Protein AF-A0A377DDL3-F1 (afdb_monomer_lite)

Radius of gyration: 27.8 Å; chains: 1; bounding box: 73×60×85 Å

Foldseek 3Di:
DLCVVLVVLVQVLLVVLLVLLVVLCVVPVVLVVVVPCVVLVVCCVPVVVVSLLVLLVVLLLVPPVVLLVLCCVFPNDPVSVCCVVPGVVSSSVSNVSSLVSVCVVPVVCVVPSNQVSDDPVCNVVSVVSVVSNVVSSVVSVLLSVQSVVVVLVVVQLDDDADWDQPDPPGPSRIDGPVSVVVVVVVVVCCCVVQVDPVLVSLQVQLVRLVVQLVCLVVVLVCCCPVVVDDPVVSVVSSCVSCVSSVSSNVSSVVSCVSHNVVVVVVVVVSVCSSVVRNVVVVVVVVVCVVVVCCVVVVVVVCVVPPDDDDPDPDDDDDDPDPPDPDDDDD

pLDDT: mean 80.38, std 14.46, range [30.75, 94.44]

InterPro domains:
  IPR003855 Potassium transporter [PTHR30540] (2-312)
  IPR053951 K+ potassium transporter, integral membrane domain [PF02705] (2-300)

Sequence (330 aa):
MVGKLFAPIMLTWFLILAGLGLRSIIANPEVLHALNPMWAVHFFLEYKTVSFIALGAVVLSITGVEALYADMGHFGKFPIRLAWFTVVLPSLTLNYFGQGALLLKNPEAIKNPFFLLAPDWALIPLLIIAALATVIASQAVISGVFSLTRQAVRLGYLSPMRIIHTSEMESGQIYIPFVNWMLYVAVVIVIVSFEHSSNLAAAYGIAVTGTMVLTSILSTTVARQNWHWNKYFVALILIAFLCVDIPLFTANLDKLLSGGWLPLSLGTVMFIVMTTWKSERFRLLRRMHEHGNSLEAMIASLEKSPPVRVPGDRGVYVTCNQRHSLCADA

Organism: Escherichia coli (NCBI:txid562)

Structure (mmCIF, N/CA/C/O backbone):
data_AF-A0A377DDL3-F1
#
_entry.id   AF-A0A377DDL3-F1
#
loop_
_atom_site.group_PDB
_atom_site.id
_atom_site.type_symbol
_atom_site.label_atom_id
_atom_site.label_alt_id
_atom_site.label_comp_id
_atom_site.label_asym_id
_atom_site.label_entity_id
_atom_site.label_seq_id
_atom_site.pdbx_PDB_ins_code
_atom_site.Cartn_x
_atom_site.Cartn_y
_atom_site.Cartn_z
_atom_site.occupancy
_atom_site.B_iso_or_equiv
_atom_site.auth_seq_id
_atom_site.auth_comp_id
_atom_site.auth_asym_id
_atom_site.auth_atom_id
_atom_site.pdbx_PDB_model_num
ATOM 1 N N . MET A 1 1 ? -17.416 16.057 -7.801 1.00 49.47 1 MET A N 1
ATOM 2 C CA . MET A 1 1 ? -16.415 16.805 -8.603 1.00 49.47 1 MET A CA 1
ATOM 3 C C . MET A 1 1 ? -15.039 16.152 -8.566 1.00 49.47 1 MET A C 1
ATOM 5 O O . MET A 1 1 ? -14.515 15.876 -9.633 1.00 49.47 1 MET A O 1
ATOM 9 N N . VAL A 1 2 ? -14.506 15.822 -7.384 1.00 60.84 2 VAL A N 1
ATOM 10 C CA . VAL A 1 2 ? -13.164 15.231 -7.201 1.00 60.84 2 VAL A CA 1
ATOM 11 C C . VAL A 1 2 ? -12.914 13.982 -8.069 1.00 60.84 2 VAL A C 1
ATOM 13 O O . VAL A 1 2 ? -12.000 13.983 -8.886 1.00 60.84 2 VAL A O 1
ATOM 16 N N . GLY A 1 3 ? -13.786 12.966 -8.017 1.00 60.94 3 GLY A N 1
ATOM 17 C CA . GLY A 1 3 ? -13.624 11.747 -8.830 1.00 60.94 3 GLY A CA 1
ATOM 18 C C . GLY A 1 3 ? -13.688 11.960 -10.353 1.00 60.94 3 GLY A C 1
ATOM 19 O O . GLY A 1 3 ? -13.010 11.256 -11.093 1.00 60.94 3 GLY A O 1
ATOM 20 N N . LYS A 1 4 ? -14.435 12.969 -10.831 1.00 70.81 4 LYS A N 1
ATOM 21 C CA . LYS A 1 4 ? -14.525 13.296 -12.270 1.00 70.81 4 LYS A CA 1
ATOM 22 C C . LYS A 1 4 ? -13.250 13.954 -12.804 1.00 70.81 4 LYS A C 1
ATOM 24 O O . LYS A 1 4 ? -12.969 13.820 -13.986 1.00 70.81 4 LYS A O 1
ATOM 29 N N . LEU A 1 5 ? -12.496 14.647 -11.948 1.00 76.44 5 LEU A N 1
ATOM 30 C CA . LEU A 1 5 ? -11.226 15.276 -12.317 1.00 76.44 5 LEU A CA 1
ATOM 31 C C . LEU A 1 5 ? -10.037 14.327 -12.107 1.00 76.44 5 LEU A C 1
ATOM 33 O O . LEU A 1 5 ? -9.106 14.323 -12.904 1.00 76.44 5 LEU A O 1
ATOM 37 N N . PHE A 1 6 ? -10.075 13.499 -11.061 1.00 84.38 6 PHE A N 1
ATOM 38 C CA . PHE A 1 6 ? -8.962 12.613 -10.710 1.00 84.38 6 PHE A CA 1
ATOM 39 C C . PHE A 1 6 ? -8.875 11.387 -11.621 1.00 84.38 6 PHE A C 1
ATOM 41 O O . PHE A 1 6 ? -7.775 10.987 -12.001 1.00 84.38 6 PHE A O 1
ATOM 48 N N . ALA A 1 7 ? -10.013 10.807 -12.019 1.00 85.06 7 ALA A N 1
ATOM 49 C CA . ALA A 1 7 ? -10.018 9.595 -12.836 1.00 85.06 7 ALA A CA 1
ATOM 50 C C . ALA A 1 7 ? -9.353 9.776 -14.220 1.00 85.06 7 ALA A C 1
ATOM 52 O O . ALA A 1 7 ? -8.519 8.939 -14.563 1.00 85.06 7 ALA A O 1
ATOM 53 N N . PRO A 1 8 ? -9.613 10.850 -15.001 1.00 90.56 8 PRO A N 1
ATOM 54 C CA . PRO A 1 8 ? -8.935 11.060 -16.284 1.00 90.56 8 PRO A CA 1
ATOM 55 C C . PRO A 1 8 ? -7.419 11.237 -16.153 1.00 90.56 8 PRO A C 1
ATOM 57 O O . PRO A 1 8 ? -6.664 10.712 -16.971 1.00 90.56 8 PRO A O 1
ATOM 60 N N . ILE A 1 9 ? -6.965 11.938 -15.108 1.00 91.69 9 ILE A N 1
ATOM 61 C CA . ILE A 1 9 ? -5.535 12.155 -14.849 1.00 91.69 9 ILE A CA 1
ATOM 62 C C . ILE A 1 9 ? -4.856 10.819 -14.538 1.00 91.69 9 ILE A C 1
ATOM 64 O O . ILE A 1 9 ? -3.838 10.495 -15.146 1.00 91.69 9 ILE A O 1
ATOM 68 N N . MET A 1 10 ? -5.450 10.009 -13.656 1.00 91.69 10 MET A N 1
ATOM 69 C CA . MET A 1 10 ? -4.907 8.693 -13.308 1.00 91.69 10 MET A CA 1
ATOM 70 C C . MET A 1 10 ? -4.932 7.719 -14.489 1.00 91.69 10 MET A C 1
ATOM 72 O O . MET A 1 10 ? -3.963 6.994 -14.693 1.00 91.69 10 MET A O 1
ATOM 76 N N . LEU A 1 11 ? -5.994 7.717 -15.302 1.00 92.50 11 LEU A N 1
ATOM 77 C CA . LEU A 1 11 ? -6.042 6.910 -16.525 1.00 92.50 11 LEU A CA 1
ATOM 78 C C . LEU A 1 11 ? -4.930 7.313 -17.495 1.00 92.50 11 LEU A C 1
ATOM 80 O O . LEU A 1 11 ? -4.217 6.451 -17.996 1.00 92.50 11 LEU A O 1
ATOM 84 N N . THR A 1 12 ? -4.743 8.615 -17.709 1.00 93.62 12 THR A N 1
ATOM 85 C CA . THR A 1 12 ? -3.670 9.134 -18.567 1.00 93.62 12 THR A CA 1
ATOM 86 C C . THR A 1 12 ? -2.299 8.723 -18.036 1.00 93.62 12 THR A C 1
ATOM 88 O O . THR A 1 12 ? -1.470 8.236 -18.800 1.00 93.62 12 THR A O 1
ATOM 91 N N . TRP A 1 13 ? -2.077 8.844 -16.725 1.00 94.38 13 TRP A N 1
ATOM 92 C CA . TRP 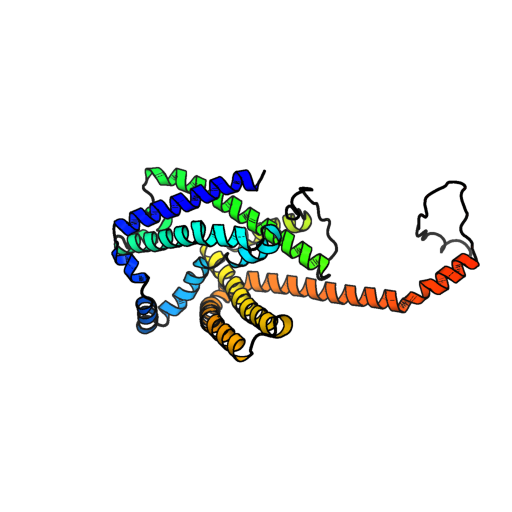A 1 13 ? -0.853 8.394 -16.067 1.00 94.38 13 TRP A CA 1
ATOM 93 C C . TRP A 1 13 ? -0.568 6.911 -16.332 1.00 94.38 13 TRP A C 1
ATOM 95 O O . TRP A 1 13 ? 0.491 6.582 -16.860 1.00 94.38 13 TRP A O 1
ATOM 105 N N . PHE A 1 14 ? -1.522 6.019 -16.053 1.00 93.81 14 PHE A N 1
ATOM 106 C CA . PHE A 1 14 ? -1.330 4.581 -16.264 1.00 93.81 14 PHE A CA 1
ATOM 107 C C . PHE A 1 14 ? -1.142 4.212 -17.741 1.00 93.81 14 PHE A C 1
ATOM 109 O O . PHE A 1 14 ? -0.299 3.373 -18.052 1.00 93.81 14 PHE A O 1
ATOM 116 N N . LEU A 1 15 ? -1.845 4.874 -18.663 1.00 94.31 15 LEU A N 1
ATOM 117 C CA . LEU A 1 15 ? -1.649 4.664 -20.100 1.00 94.31 15 LEU A CA 1
ATOM 118 C C . LEU A 1 15 ? -0.248 5.087 -20.562 1.00 94.31 15 LEU A C 1
ATOM 120 O O . LEU A 1 15 ? 0.366 4.382 -21.361 1.00 94.31 15 LEU A O 1
ATOM 124 N N . ILE A 1 16 ? 0.285 6.195 -20.038 1.00 93.06 16 ILE A N 1
ATOM 125 C CA . ILE A 1 16 ? 1.663 6.622 -20.318 1.00 93.06 16 ILE A CA 1
ATOM 126 C C . ILE A 1 16 ? 2.659 5.594 -19.773 1.00 93.06 16 ILE A C 1
ATOM 128 O O . ILE A 1 16 ? 3.575 5.199 -20.494 1.00 93.06 16 ILE A O 1
ATOM 132 N N . LEU A 1 17 ? 2.461 5.111 -18.541 1.00 92.81 17 LEU A N 1
ATOM 133 C CA . LEU A 1 17 ? 3.301 4.062 -17.953 1.00 92.81 17 LEU A CA 1
ATOM 134 C C . LEU A 1 17 ? 3.318 2.791 -18.805 1.00 92.81 17 LEU A C 1
ATOM 136 O O . LEU A 1 17 ? 4.396 2.256 -19.080 1.00 92.81 17 LEU A O 1
ATOM 140 N N . ALA A 1 18 ? 2.139 2.343 -19.244 1.00 93.38 18 ALA A N 1
ATOM 141 C CA . ALA A 1 18 ? 1.981 1.180 -20.107 1.00 93.38 18 ALA A CA 1
ATOM 142 C C . ALA A 1 18 ? 2.658 1.391 -21.469 1.00 93.38 18 ALA A C 1
ATOM 144 O O . ALA A 1 18 ? 3.384 0.513 -21.930 1.00 93.38 18 ALA A O 1
ATOM 145 N N . GLY A 1 19 ? 2.471 2.560 -22.091 1.00 93.12 19 GLY A N 1
ATOM 146 C CA . GLY A 1 19 ? 3.060 2.891 -23.390 1.00 93.12 19 GLY A CA 1
ATOM 147 C C . GLY A 1 19 ? 4.588 2.956 -23.359 1.00 93.12 19 GLY A C 1
ATOM 148 O O . GLY A 1 19 ? 5.249 2.375 -24.222 1.00 93.12 19 GLY A O 1
ATOM 149 N N . LEU A 1 20 ? 5.166 3.611 -22.346 1.00 91.62 20 LEU A N 1
ATOM 150 C CA . LEU A 1 20 ? 6.621 3.661 -22.167 1.00 91.62 20 LEU A CA 1
ATOM 151 C C . LEU A 1 20 ? 7.197 2.277 -21.843 1.00 91.62 20 LEU A C 1
ATOM 153 O O . LEU A 1 20 ? 8.224 1.887 -22.401 1.00 91.62 20 LEU A O 1
ATOM 157 N N . GLY A 1 21 ? 6.510 1.520 -20.983 1.00 91.69 21 GLY A N 1
ATOM 158 C CA . GLY A 1 21 ? 6.890 0.155 -20.635 1.00 91.69 21 GLY A CA 1
ATOM 159 C C . GLY A 1 21 ? 6.924 -0.756 -21.860 1.00 91.69 21 GLY A C 1
ATOM 160 O O . GLY A 1 21 ? 7.945 -1.377 -22.150 1.00 91.69 21 GLY A O 1
ATOM 161 N N . LEU A 1 22 ? 5.841 -0.750 -22.641 1.00 92.81 22 LEU A N 1
ATOM 162 C CA . LEU A 1 22 ? 5.709 -1.541 -23.861 1.00 92.81 22 LEU A CA 1
ATOM 163 C C . LEU A 1 22 ? 6.777 -1.185 -24.901 1.00 92.81 22 LEU A C 1
ATOM 165 O O . LEU A 1 22 ? 7.379 -2.083 -25.484 1.00 92.81 22 LEU A O 1
ATOM 169 N N . ARG A 1 23 ? 7.066 0.108 -25.102 1.00 90.56 23 ARG A N 1
ATOM 170 C CA . ARG A 1 23 ? 8.132 0.553 -26.013 1.00 90.56 23 ARG A CA 1
ATOM 171 C C . ARG A 1 23 ? 9.491 -0.043 -25.639 1.00 90.56 23 ARG A C 1
ATOM 173 O O . ARG A 1 23 ? 10.225 -0.472 -26.526 1.00 90.56 23 ARG A O 1
ATOM 180 N N . SER A 1 24 ? 9.824 -0.063 -24.350 1.00 88.88 24 SER A N 1
ATOM 181 C CA . SER A 1 24 ? 11.093 -0.621 -23.867 1.00 88.88 24 SER A CA 1
ATOM 182 C C . SER A 1 24 ? 11.127 -2.153 -23.973 1.00 88.88 24 SER A C 1
ATOM 184 O O . SER A 1 24 ? 12.127 -2.715 -24.415 1.00 88.88 24 SER A O 1
ATOM 186 N N . ILE A 1 25 ? 10.014 -2.833 -23.673 1.00 91.00 25 ILE A N 1
ATOM 187 C CA . ILE A 1 25 ? 9.889 -4.295 -23.827 1.00 91.00 25 ILE A CA 1
ATOM 188 C C . ILE A 1 25 ? 10.057 -4.715 -25.292 1.00 91.00 25 ILE A C 1
ATOM 190 O O . ILE A 1 25 ? 10.758 -5.680 -25.568 1.00 91.00 25 ILE A O 1
ATOM 194 N N . ILE A 1 26 ? 9.459 -3.987 -26.242 1.00 91.44 26 ILE A N 1
ATOM 195 C CA . ILE A 1 26 ? 9.630 -4.269 -27.679 1.00 91.44 26 ILE A CA 1
ATOM 196 C C . ILE A 1 26 ? 11.103 -4.127 -28.091 1.00 91.44 26 ILE A C 1
ATOM 198 O O . ILE A 1 26 ? 11.574 -4.881 -28.938 1.00 91.44 26 ILE A O 1
ATOM 202 N N . ALA A 1 27 ? 11.836 -3.186 -27.488 1.00 87.75 27 ALA A N 1
ATOM 203 C CA . ALA A 1 27 ? 13.254 -2.997 -27.772 1.00 87.75 27 ALA A CA 1
ATOM 204 C C . ALA A 1 27 ? 14.136 -4.134 -27.224 1.00 87.75 27 ALA A C 1
ATOM 206 O O . ALA A 1 27 ? 15.136 -4.451 -27.860 1.00 87.75 27 ALA A O 1
ATOM 207 N N . ASN A 1 28 ? 13.774 -4.750 -26.091 1.00 87.94 28 ASN A N 1
ATOM 208 C CA . ASN A 1 28 ? 14.455 -5.931 -25.544 1.00 87.94 28 ASN A CA 1
ATOM 209 C C . ASN A 1 28 ? 13.441 -6.962 -25.010 1.00 87.94 28 ASN A C 1
ATOM 211 O O . ASN A 1 28 ? 13.161 -6.990 -23.805 1.00 87.94 28 ASN A O 1
ATOM 215 N N . PRO A 1 29 ? 12.913 -7.843 -25.881 1.00 88.88 29 PRO A N 1
ATOM 216 C CA . PRO A 1 29 ? 11.895 -8.824 -25.499 1.00 88.88 29 PRO A CA 1
ATOM 217 C C . PRO A 1 29 ? 12.377 -9.866 -24.484 1.00 88.88 29 PRO A C 1
ATOM 219 O O . PRO A 1 29 ? 11.555 -10.484 -23.808 1.00 88.88 29 PRO A O 1
ATOM 222 N N . GLU A 1 30 ? 13.694 -10.039 -24.334 1.00 88.44 30 GLU A N 1
ATOM 223 C CA . GLU A 1 30 ? 14.298 -10.981 -23.385 1.00 88.44 30 GLU A CA 1
ATOM 224 C C . GLU A 1 30 ? 13.850 -10.746 -21.937 1.00 88.44 30 GLU A C 1
ATOM 226 O O . GLU A 1 30 ? 13.784 -11.695 -21.157 1.00 88.44 30 GLU A O 1
ATOM 231 N N . VAL A 1 31 ? 13.451 -9.519 -21.576 1.00 87.94 31 VAL A N 1
ATOM 232 C CA . VAL A 1 31 ? 12.948 -9.227 -20.226 1.00 87.94 31 VAL A CA 1
ATOM 233 C C . VAL A 1 31 ? 11.723 -10.073 -19.856 1.00 87.94 31 VAL A C 1
ATOM 235 O O . VAL A 1 31 ? 11.494 -10.352 -18.680 1.00 87.94 31 VAL A O 1
ATOM 238 N N . LEU A 1 32 ? 10.945 -10.538 -20.841 1.00 88.06 32 LEU A N 1
ATOM 239 C CA . LEU A 1 32 ? 9.773 -11.385 -20.606 1.00 88.06 32 LEU A CA 1
ATOM 240 C C . LEU A 1 32 ? 10.144 -12.758 -20.032 1.00 88.06 32 LEU A C 1
ATOM 242 O O . LEU A 1 32 ? 9.304 -13.388 -19.388 1.00 88.06 32 LEU A O 1
ATOM 246 N N . HIS A 1 33 ? 11.399 -13.202 -20.171 1.00 86.44 33 HIS A N 1
ATOM 247 C CA . HIS A 1 33 ? 11.875 -14.409 -19.495 1.00 86.44 33 HIS A CA 1
ATOM 248 C C . HIS A 1 33 ? 11.789 -14.300 -17.968 1.00 86.44 33 HIS A C 1
ATOM 250 O O . HIS A 1 33 ? 11.648 -15.332 -17.311 1.00 86.44 33 HIS A O 1
ATOM 256 N N . ALA A 1 34 ? 11.765 -13.085 -17.405 1.00 83.31 34 ALA A N 1
ATOM 257 C CA . ALA A 1 34 ? 11.573 -12.867 -15.972 1.00 83.31 34 ALA A CA 1
ATOM 258 C C . ALA A 1 34 ? 10.183 -13.303 -15.459 1.00 83.31 34 ALA A C 1
ATOM 260 O O . ALA A 1 34 ? 9.993 -13.415 -14.251 1.00 83.31 34 ALA A O 1
ATOM 261 N N . LEU A 1 35 ? 9.220 -13.608 -16.344 1.00 84.56 35 LEU A N 1
ATOM 262 C CA . LEU A 1 35 ? 7.956 -14.251 -15.955 1.00 84.56 35 LEU A CA 1
ATOM 263 C C . LEU A 1 35 ? 8.149 -15.693 -15.465 1.00 84.56 35 LEU A C 1
ATOM 265 O O . LEU A 1 35 ? 7.283 -16.222 -14.771 1.00 84.56 35 LEU A O 1
ATOM 269 N N . ASN A 1 36 ? 9.259 -16.345 -15.823 1.00 89.38 36 ASN A N 1
ATOM 270 C CA . ASN A 1 36 ? 9.554 -17.685 -15.340 1.00 89.38 36 ASN A CA 1
ATOM 271 C C . ASN A 1 36 ? 10.065 -17.616 -13.882 1.00 89.38 36 ASN A C 1
ATOM 273 O O . ASN A 1 36 ? 11.155 -17.082 -13.649 1.00 89.38 36 ASN A O 1
ATOM 277 N N . PRO A 1 37 ? 9.341 -18.200 -12.903 1.00 84.81 37 PRO A N 1
ATOM 278 C CA . PRO A 1 37 ? 9.709 -18.139 -11.486 1.00 84.81 37 PRO A CA 1
ATOM 279 C C . PRO A 1 37 ? 11.058 -18.802 -11.178 1.00 84.81 37 PRO A C 1
ATOM 281 O O . PRO A 1 37 ? 11.659 -18.507 -10.145 1.00 84.81 37 PRO A O 1
ATOM 284 N N . MET A 1 38 ? 11.574 -19.650 -12.075 1.00 87.56 38 MET A N 1
ATOM 285 C CA . MET A 1 38 ? 12.902 -20.244 -11.930 1.00 87.56 38 MET A CA 1
ATOM 286 C C . MET A 1 38 ? 14.007 -19.193 -11.817 1.00 87.56 38 MET A C 1
ATOM 288 O O . MET A 1 38 ? 14.954 -19.414 -11.072 1.00 87.56 38 MET A O 1
ATOM 292 N N . TRP A 1 39 ? 13.881 -18.032 -12.469 1.00 86.31 39 TRP A N 1
ATOM 293 C CA . TRP A 1 39 ? 14.868 -16.954 -12.334 1.00 86.31 39 TRP A CA 1
ATOM 294 C C . TRP A 1 39 ? 14.940 -16.406 -10.914 1.00 86.31 39 TRP A C 1
ATOM 296 O O . TRP A 1 39 ? 16.034 -16.179 -10.402 1.00 86.31 39 TRP A O 1
ATOM 306 N N . ALA A 1 40 ? 13.791 -16.254 -10.250 1.00 84.62 40 ALA A N 1
ATOM 307 C CA . ALA A 1 40 ? 13.759 -15.860 -8.849 1.00 84.62 40 ALA A CA 1
ATOM 308 C C . ALA A 1 40 ? 14.414 -16.939 -7.975 1.00 84.62 40 ALA A C 1
ATOM 310 O O . ALA A 1 40 ? 15.263 -16.621 -7.147 1.00 84.62 40 ALA A O 1
ATOM 311 N N . VAL A 1 41 ? 14.089 -18.218 -8.200 1.00 86.25 41 VAL A N 1
ATOM 312 C CA . VAL A 1 41 ? 14.688 -19.338 -7.451 1.00 86.25 41 VAL A CA 1
ATOM 313 C C . VAL A 1 41 ? 16.208 -19.377 -7.630 1.00 86.25 41 VAL A C 1
ATOM 315 O O . VAL A 1 41 ? 16.933 -19.430 -6.638 1.00 86.25 41 VAL A O 1
ATOM 318 N N . HIS A 1 42 ? 16.705 -19.283 -8.865 1.00 88.81 42 HIS A N 1
ATOM 319 C CA . HIS A 1 42 ? 18.140 -19.214 -9.151 1.00 88.81 42 HIS A CA 1
ATOM 320 C C . HIS A 1 42 ? 18.797 -18.009 -8.479 1.00 88.81 42 HIS A C 1
ATOM 322 O O . HIS A 1 42 ? 19.850 -18.158 -7.863 1.00 88.81 42 HIS A O 1
ATOM 328 N N . PHE A 1 43 ? 18.152 -16.842 -8.513 1.00 86.44 43 PHE A N 1
ATOM 329 C CA . PHE A 1 43 ? 18.645 -15.648 -7.836 1.00 86.44 43 PHE A CA 1
ATOM 330 C C . PHE A 1 43 ? 18.769 -15.855 -6.317 1.00 86.44 43 PHE A C 1
ATOM 332 O O . PHE A 1 43 ? 19.775 -15.463 -5.726 1.00 86.44 43 PHE A O 1
ATOM 339 N N . PHE A 1 44 ? 17.808 -16.521 -5.669 1.00 86.50 44 PHE A N 1
ATOM 340 C CA . PHE A 1 44 ? 17.905 -16.849 -4.239 1.00 86.50 44 PHE A CA 1
ATOM 341 C C . PHE A 1 44 ? 18.998 -17.874 -3.925 1.00 86.50 44 PHE A C 1
ATOM 343 O O . PHE A 1 44 ? 19.690 -17.727 -2.916 1.00 86.50 44 PHE A O 1
ATOM 350 N N . LEU A 1 45 ? 19.165 -18.892 -4.772 1.00 89.50 45 LEU A N 1
ATOM 351 C CA . LEU A 1 45 ? 20.168 -19.941 -4.570 1.00 89.50 45 LEU A CA 1
ATOM 352 C C . LEU A 1 45 ? 21.600 -19.420 -4.744 1.00 89.50 45 LEU A C 1
ATOM 354 O O . LEU A 1 45 ? 22.470 -19.773 -3.944 1.00 89.50 45 LEU A O 1
ATOM 358 N N . GLU A 1 46 ? 21.819 -18.566 -5.744 1.00 91.56 46 GLU A N 1
ATOM 359 C CA . GLU A 1 46 ? 23.137 -18.041 -6.104 1.00 91.56 46 GLU A CA 1
ATOM 360 C C . GLU A 1 46 ? 23.572 -16.905 -5.168 1.00 91.56 46 GLU A C 1
ATOM 362 O O . GLU A 1 46 ? 24.632 -16.965 -4.545 1.00 91.56 46 GLU A O 1
ATOM 367 N N . TYR A 1 47 ? 22.728 -15.879 -5.008 1.00 86.75 47 TYR A N 1
ATOM 368 C CA . TYR A 1 47 ? 23.123 -14.621 -4.365 1.00 86.75 47 TYR A CA 1
ATOM 369 C C . TYR A 1 47 ? 22.694 -14.494 -2.894 1.00 86.75 47 TYR A C 1
ATOM 371 O O . TYR A 1 47 ? 23.064 -13.513 -2.245 1.00 86.75 47 TYR A O 1
ATOM 379 N N . LYS A 1 48 ? 21.958 -15.480 -2.351 1.00 87.81 48 LYS A N 1
ATOM 380 C CA . LYS A 1 48 ? 21.578 -15.658 -0.931 1.00 87.81 48 LYS A CA 1
ATOM 381 C C . LYS A 1 48 ? 21.327 -14.341 -0.181 1.00 87.81 48 LYS A C 1
ATOM 383 O O . LYS A 1 48 ? 20.228 -13.797 -0.241 1.00 87.81 48 LYS A O 1
ATOM 388 N N . THR A 1 49 ? 22.342 -13.816 0.512 1.00 83.50 49 THR A N 1
ATOM 389 C CA . THR A 1 49 ? 22.278 -12.582 1.312 1.00 83.50 49 THR A CA 1
ATOM 390 C C . THR A 1 49 ? 21.868 -11.360 0.491 1.00 83.50 49 THR A C 1
ATOM 392 O O . THR A 1 49 ? 21.044 -10.570 0.942 1.00 83.50 49 THR A O 1
ATOM 395 N N . VAL A 1 50 ? 22.392 -11.201 -0.727 1.00 84.88 50 VAL A N 1
ATOM 396 C CA . VAL A 1 50 ? 22.026 -10.075 -1.602 1.00 84.88 50 VAL A CA 1
ATOM 397 C C . VAL A 1 50 ? 20.563 -10.193 -2.025 1.00 84.88 50 VAL A C 1
ATOM 399 O O . VAL A 1 50 ? 19.838 -9.202 -2.011 1.00 84.88 50 VAL A O 1
ATOM 402 N N . SER A 1 51 ? 20.098 -11.408 -2.320 1.00 83.44 51 SER A N 1
ATOM 403 C CA . SER A 1 51 ? 18.700 -11.682 -2.670 1.00 83.44 51 SER A CA 1
ATOM 404 C C . SER A 1 51 ? 17.755 -11.403 -1.506 1.00 83.44 51 SER A C 1
ATOM 406 O O . SER A 1 51 ? 16.667 -10.863 -1.700 1.00 83.44 51 SER A O 1
ATOM 408 N N . PHE A 1 52 ? 18.193 -11.707 -0.283 1.00 83.12 52 PHE A N 1
ATOM 409 C CA . PHE A 1 52 ? 17.469 -11.369 0.937 1.00 83.12 52 PHE A CA 1
ATOM 410 C C . PHE A 1 52 ? 17.360 -9.851 1.139 1.00 83.12 52 PHE A C 1
ATOM 412 O O . PHE A 1 52 ? 16.272 -9.343 1.387 1.00 83.12 52 PHE A O 1
ATOM 419 N N . ILE A 1 53 ? 18.442 -9.096 0.935 1.00 81.88 53 ILE A N 1
ATOM 420 C CA . ILE A 1 53 ? 18.401 -7.624 1.011 1.00 81.88 53 ILE A CA 1
ATOM 421 C C . ILE A 1 53 ? 17.509 -7.042 -0.101 1.00 81.88 53 ILE A C 1
ATOM 423 O O . ILE A 1 53 ? 16.755 -6.091 0.131 1.00 81.88 53 ILE A O 1
ATOM 427 N N . ALA A 1 54 ? 17.546 -7.631 -1.300 1.00 85.38 54 ALA A N 1
ATOM 428 C CA . ALA A 1 54 ? 16.728 -7.214 -2.435 1.00 85.38 54 ALA A CA 1
ATOM 429 C C . ALA A 1 54 ? 15.221 -7.388 -2.175 1.00 85.38 54 ALA A C 1
ATOM 431 O O . ALA A 1 54 ? 14.441 -6.524 -2.581 1.00 85.38 54 ALA A O 1
ATOM 432 N N . LEU A 1 55 ? 14.798 -8.422 -1.432 1.00 83.94 55 LEU A N 1
ATOM 433 C CA . LEU A 1 55 ? 13.398 -8.575 -0.995 1.00 83.94 55 LEU A CA 1
ATOM 434 C C . LEU A 1 55 ? 12.891 -7.338 -0.242 1.00 83.94 55 LEU A C 1
ATOM 436 O O . LEU A 1 55 ? 11.761 -6.891 -0.456 1.00 83.94 55 LEU A O 1
ATOM 440 N N . GLY A 1 56 ? 13.750 -6.736 0.581 1.00 79.31 56 GLY A N 1
ATOM 441 C CA . GLY A 1 56 ? 13.436 -5.508 1.303 1.00 79.31 56 GLY A CA 1
ATOM 442 C C . GLY A 1 56 ? 13.240 -4.284 0.401 1.00 79.31 56 GLY A C 1
ATOM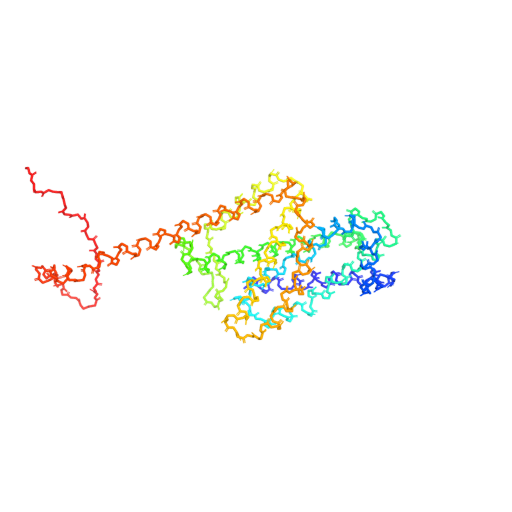 443 O O . GLY A 1 56 ? 12.701 -3.282 0.859 1.00 79.31 56 GLY A O 1
ATOM 444 N N . ALA A 1 57 ? 13.695 -4.311 -0.854 1.00 81.00 57 ALA A N 1
ATOM 445 C CA . ALA A 1 57 ? 13.395 -3.278 -1.850 1.00 81.00 57 ALA A CA 1
ATOM 446 C C . ALA A 1 57 ? 12.151 -3.638 -2.677 1.00 81.00 57 ALA A C 1
ATOM 448 O O . ALA A 1 57 ? 11.327 -2.769 -2.953 1.00 81.00 57 ALA A O 1
ATOM 449 N N . VAL A 1 58 ? 11.977 -4.923 -3.010 1.00 85.06 58 VAL A N 1
ATOM 450 C CA . VAL A 1 58 ? 10.814 -5.430 -3.759 1.00 85.06 58 VAL A CA 1
ATOM 451 C C . VAL A 1 58 ? 9.504 -5.120 -3.042 1.00 85.06 58 VAL A C 1
ATOM 453 O O . VAL A 1 58 ? 8.521 -4.802 -3.709 1.00 85.06 58 VAL A O 1
ATOM 456 N N . VAL A 1 59 ? 9.477 -5.128 -1.705 1.00 81.81 59 VAL A N 1
ATOM 457 C CA . VAL A 1 59 ? 8.253 -4.804 -0.954 1.00 81.81 59 VAL A CA 1
ATOM 458 C C . VAL A 1 59 ? 7.648 -3.450 -1.350 1.00 81.81 59 VAL A C 1
ATOM 460 O O . VAL A 1 59 ? 6.429 -3.326 -1.431 1.00 81.81 59 VAL A O 1
ATOM 463 N N . LEU A 1 60 ? 8.478 -2.459 -1.692 1.00 79.38 60 LEU A N 1
ATOM 464 C CA . LEU A 1 60 ? 8.032 -1.115 -2.073 1.00 79.38 60 LEU A CA 1
ATOM 465 C C . LEU A 1 60 ? 7.235 -1.097 -3.385 1.00 79.38 60 LEU A C 1
ATOM 467 O O . LEU A 1 60 ? 6.542 -0.127 -3.669 1.00 79.38 60 LEU A O 1
ATOM 471 N N . SER A 1 61 ? 7.310 -2.166 -4.183 1.00 81.38 61 SER A N 1
ATOM 472 C CA . SER A 1 61 ? 6.472 -2.338 -5.377 1.00 81.38 61 SER A CA 1
ATOM 473 C C . SER A 1 61 ? 5.062 -2.851 -5.064 1.00 81.38 61 SER A C 1
ATOM 475 O O . SER A 1 61 ? 4.150 -2.670 -5.866 1.00 81.38 61 SER A O 1
ATOM 477 N N . ILE A 1 62 ? 4.875 -3.487 -3.903 1.00 75.75 62 ILE A N 1
ATOM 478 C CA . ILE A 1 62 ? 3.602 -4.087 -3.468 1.00 75.75 62 ILE A CA 1
ATOM 479 C C . ILE A 1 62 ? 2.846 -3.141 -2.524 1.00 75.75 62 ILE A C 1
ATOM 481 O O . ILE A 1 62 ? 1.626 -3.234 -2.376 1.00 75.75 62 ILE A O 1
ATOM 485 N N . THR A 1 63 ? 3.556 -2.208 -1.892 1.00 76.12 63 THR A N 1
ATOM 486 C CA . THR A 1 63 ? 2.964 -1.261 -0.948 1.00 76.12 63 THR A CA 1
ATOM 487 C C . THR A 1 63 ? 1.897 -0.384 -1.603 1.00 76.12 63 THR A C 1
ATOM 489 O O . THR A 1 63 ? 2.067 0.074 -2.734 1.00 76.12 63 THR A O 1
ATOM 492 N N . GLY A 1 64 ? 0.803 -0.130 -0.885 1.00 73.12 64 GLY A N 1
ATOM 493 C CA . GLY A 1 64 ? -0.337 0.650 -1.381 1.00 73.12 64 GLY A CA 1
ATOM 494 C C . GLY A 1 64 ? -1.544 -0.209 -1.757 1.00 73.12 64 GLY A C 1
ATOM 495 O O . GLY A 1 64 ? -2.661 0.308 -1.817 1.00 73.12 64 GLY A O 1
ATOM 496 N N . VAL A 1 65 ? -1.373 -1.530 -1.894 1.00 74.81 65 VAL A N 1
ATOM 497 C CA . VAL A 1 65 ? -2.506 -2.467 -1.970 1.00 74.81 65 VAL A CA 1
ATOM 498 C C . VAL A 1 65 ? -3.327 -2.437 -0.676 1.00 74.81 65 VAL A C 1
ATOM 500 O O . VAL A 1 65 ? -4.547 -2.601 -0.726 1.00 74.81 65 VAL A O 1
ATOM 503 N N . GLU A 1 66 ? -2.717 -2.140 0.479 1.00 73.81 66 GLU A N 1
ATOM 504 C CA . GLU A 1 66 ? -3.472 -1.987 1.727 1.00 73.81 66 GLU A CA 1
ATOM 505 C C . GLU A 1 66 ? -4.479 -0.823 1.690 1.00 73.81 66 GLU A C 1
ATOM 507 O O . GLU A 1 66 ? -5.560 -0.918 2.277 1.00 73.81 66 GLU A O 1
ATOM 512 N N . ALA A 1 67 ? -4.173 0.244 0.944 1.00 69.94 67 ALA A N 1
ATOM 513 C CA . ALA A 1 67 ? -5.058 1.398 0.806 1.00 69.94 67 ALA A CA 1
ATOM 514 C C . ALA A 1 67 ? -6.323 1.052 0.004 1.00 69.94 67 ALA A C 1
ATOM 516 O O . ALA A 1 67 ? -7.408 1.536 0.329 1.00 69.94 67 ALA A O 1
ATOM 517 N N . LEU A 1 68 ? -6.227 0.129 -0.964 1.00 74.38 68 LEU A N 1
ATOM 518 C CA . LEU A 1 68 ? -7.394 -0.352 -1.711 1.00 74.38 68 LEU A CA 1
ATOM 519 C C . LEU A 1 68 ? -8.435 -0.994 -0.784 1.00 74.38 68 LEU A C 1
ATOM 521 O O . LEU A 1 68 ? -9.636 -0.851 -1.018 1.00 74.38 68 LEU A O 1
ATOM 525 N N . TYR A 1 69 ? -7.998 -1.684 0.276 1.00 68.25 69 TYR A N 1
ATOM 526 C CA . TYR A 1 69 ? -8.910 -2.284 1.253 1.00 68.25 69 TYR A CA 1
ATOM 527 C C . TYR A 1 69 ? -9.572 -1.239 2.152 1.00 68.25 69 TYR A C 1
ATOM 529 O O . TYR A 1 69 ? -10.763 -1.366 2.446 1.00 68.25 69 TYR A O 1
ATOM 537 N N . ALA A 1 70 ? -8.844 -0.191 2.549 1.00 66.31 70 ALA A N 1
ATOM 538 C CA . ALA A 1 70 ? -9.419 0.922 3.309 1.00 66.31 70 ALA A CA 1
ATOM 539 C C . ALA A 1 70 ? -10.557 1.608 2.524 1.00 66.31 70 ALA A C 1
ATOM 541 O O . ALA A 1 70 ? -11.607 1.937 3.089 1.00 66.31 70 ALA A O 1
ATOM 542 N N . ASP A 1 71 ? -10.395 1.706 1.205 1.00 68.69 71 ASP A N 1
ATOM 543 C CA . ASP A 1 71 ? -11.358 2.333 0.299 1.00 68.69 71 ASP A CA 1
ATOM 544 C C . ASP A 1 71 ? -12.518 1.408 -0.127 1.00 68.69 71 ASP A C 1
ATOM 546 O O . ASP A 1 71 ? -13.511 1.875 -0.700 1.00 68.69 71 ASP A O 1
ATOM 550 N N . MET A 1 72 ? -12.492 0.111 0.221 1.00 70.69 72 MET A N 1
ATOM 551 C CA . MET A 1 72 ? -13.620 -0.802 -0.050 1.00 70.69 72 MET A CA 1
ATOM 552 C C . MET A 1 72 ? -14.918 -0.350 0.621 1.00 70.69 72 MET A C 1
ATOM 554 O O . MET A 1 72 ? -15.996 -0.596 0.080 1.00 70.69 72 MET A O 1
ATOM 558 N N . GLY A 1 73 ? -14.830 0.332 1.767 1.00 62.88 73 GLY A N 1
ATOM 559 C CA . GLY A 1 73 ? -16.000 0.888 2.450 1.00 62.88 73 GLY A CA 1
ATOM 560 C C . GLY A 1 73 ? -16.691 2.023 1.683 1.00 62.88 73 GLY A C 1
ATOM 561 O O . GLY A 1 73 ? -17.798 2.399 2.058 1.00 62.88 73 GLY A O 1
ATOM 562 N N . HIS A 1 74 ? -16.044 2.570 0.647 1.00 64.81 74 HIS A N 1
ATOM 563 C CA . HIS A 1 74 ? -16.510 3.727 -0.124 1.00 64.81 74 HIS A CA 1
ATOM 564 C C . HIS A 1 74 ? -16.977 3.324 -1.522 1.00 64.81 74 HIS A C 1
ATOM 566 O O . HIS A 1 74 ? -18.083 3.669 -1.922 1.00 64.81 74 HIS A O 1
ATOM 572 N N . PHE A 1 75 ? -16.156 2.562 -2.250 1.00 71.06 75 PHE A N 1
ATOM 573 C CA . PHE A 1 75 ? -16.418 2.218 -3.655 1.00 71.06 75 PHE A CA 1
ATOM 574 C C . PHE A 1 75 ? -17.000 0.813 -3.851 1.00 71.06 75 PHE A C 1
ATOM 576 O O . PHE A 1 75 ? -17.542 0.498 -4.910 1.00 71.06 75 PHE A O 1
ATOM 583 N N . GLY A 1 76 ? -16.887 -0.053 -2.841 1.00 77.56 76 GLY A N 1
ATOM 584 C CA . GLY A 1 76 ? -17.274 -1.455 -2.942 1.00 77.56 76 GLY A CA 1
ATOM 585 C C . GLY A 1 76 ? -16.301 -2.312 -3.763 1.00 77.56 76 GLY A C 1
ATOM 586 O O . GLY A 1 76 ? -15.351 -1.846 -4.388 1.00 77.56 76 GLY A O 1
ATOM 587 N N . LYS A 1 77 ? -16.536 -3.630 -3.754 1.00 84.94 77 LYS A N 1
ATOM 588 C CA . LYS A 1 77 ? -15.591 -4.626 -4.296 1.00 84.94 77 LYS A CA 1
ATOM 589 C C . LYS A 1 77 ? -15.461 -4.636 -5.824 1.00 84.94 77 LYS A C 1
ATOM 591 O O . LYS A 1 77 ? -14.403 -4.989 -6.333 1.00 84.94 77 LYS A O 1
ATOM 596 N N . PHE A 1 78 ? -16.534 -4.334 -6.559 1.00 87.06 78 PHE A N 1
ATOM 597 C CA . PHE A 1 78 ? -16.565 -4.510 -8.017 1.00 87.06 78 PHE A CA 1
ATOM 598 C C . PHE A 1 78 ? -15.767 -3.429 -8.767 1.00 87.06 78 PHE A C 1
ATOM 600 O O . PHE A 1 78 ? -14.888 -3.812 -9.539 1.00 87.06 78 PHE A O 1
ATOM 607 N N . PRO A 1 79 ? -15.964 -2.118 -8.509 1.00 86.56 79 PRO A N 1
ATOM 608 C CA . PRO A 1 79 ? -15.203 -1.071 -9.196 1.00 86.56 79 PRO A CA 1
ATOM 609 C C . PRO A 1 79 ? -13.695 -1.169 -8.942 1.00 86.56 79 PRO A C 1
ATOM 611 O O . PRO A 1 79 ? -12.907 -1.016 -9.872 1.00 86.56 79 PRO A O 1
ATOM 614 N N . ILE A 1 80 ? -13.301 -1.500 -7.706 1.00 84.94 80 ILE A N 1
ATOM 615 C CA . ILE A 1 80 ? -11.892 -1.680 -7.325 1.00 84.94 80 ILE A CA 1
ATOM 616 C C . ILE A 1 80 ? -11.263 -2.834 -8.108 1.00 84.94 80 ILE A C 1
ATOM 618 O O . ILE A 1 80 ? -10.192 -2.669 -8.687 1.00 84.94 80 ILE A O 1
ATOM 622 N N . ARG A 1 81 ? -11.935 -3.993 -8.181 1.00 88.94 81 ARG A N 1
ATOM 623 C CA . ARG A 1 81 ? -11.437 -5.142 -8.954 1.00 88.94 81 ARG A CA 1
ATOM 624 C C . ARG A 1 81 ? -11.306 -4.812 -10.434 1.00 88.94 81 ARG A C 1
ATOM 626 O O . ARG A 1 81 ? -10.287 -5.150 -11.023 1.00 88.94 81 ARG A O 1
ATOM 633 N N . LEU A 1 82 ? -12.311 -4.155 -11.015 1.00 90.50 82 LEU A N 1
ATOM 634 C CA . LEU A 1 82 ? -12.270 -3.769 -12.421 1.00 90.50 82 LEU A CA 1
ATOM 635 C C . LEU A 1 82 ? -11.059 -2.865 -12.684 1.00 90.50 82 LEU A C 1
ATOM 637 O O . LEU A 1 82 ? -10.189 -3.249 -13.454 1.00 90.50 82 LEU A O 1
ATOM 641 N N . ALA A 1 83 ? -10.939 -1.741 -11.972 1.00 88.81 83 ALA A N 1
ATOM 642 C CA . ALA A 1 83 ? -9.829 -0.803 -12.149 1.00 88.81 83 ALA A CA 1
ATOM 643 C C . ALA A 1 83 ? -8.452 -1.456 -11.930 1.00 88.81 83 ALA A C 1
ATOM 645 O O . ALA A 1 83 ? -7.517 -1.206 -12.697 1.00 88.81 83 ALA A O 1
ATOM 646 N N . TRP A 1 84 ? -8.335 -2.317 -10.913 1.00 89.25 84 TRP A N 1
ATOM 647 C CA . TRP A 1 84 ? -7.095 -3.022 -10.605 1.00 89.25 84 TRP A CA 1
ATOM 648 C C . TRP A 1 84 ? -6.668 -3.956 -11.737 1.00 89.25 84 TRP A C 1
ATOM 650 O O . TRP A 1 84 ? -5.555 -3.831 -12.242 1.00 89.25 84 TRP A O 1
ATOM 660 N N . PHE A 1 85 ? -7.548 -4.866 -12.161 1.00 90.44 85 PHE A N 1
ATOM 661 C CA . PHE A 1 85 ? -7.194 -5.903 -13.131 1.00 90.44 85 PHE A CA 1
ATOM 662 C C . PHE A 1 85 ? -7.159 -5.404 -14.579 1.00 90.44 85 PHE A C 1
ATOM 664 O O . PHE A 1 85 ? -6.442 -5.993 -15.383 1.00 90.44 85 PHE A O 1
ATOM 671 N N . THR A 1 86 ? -7.887 -4.337 -14.932 1.00 91.50 86 THR A N 1
ATOM 672 C CA . THR A 1 86 ? -7.916 -3.840 -16.319 1.00 91.50 86 THR A CA 1
ATOM 673 C C . THR A 1 86 ? -6.919 -2.723 -16.598 1.00 91.50 86 THR A C 1
ATOM 675 O O . THR A 1 86 ? -6.465 -2.609 -17.731 1.00 91.50 86 THR A O 1
ATOM 678 N N . VAL A 1 87 ? -6.595 -1.878 -15.612 1.00 92.19 87 VAL A N 1
ATOM 679 C CA . VAL A 1 87 ? -5.741 -0.696 -15.829 1.00 92.19 87 VAL A CA 1
ATOM 680 C C . VAL A 1 87 ? -4.482 -0.753 -14.982 1.00 92.19 87 VAL A C 1
ATOM 682 O O . VAL A 1 87 ? -3.382 -0.728 -15.531 1.00 92.19 87 VAL A O 1
ATOM 685 N N . VAL A 1 88 ? -4.623 -0.816 -13.656 1.00 91.44 88 VAL A N 1
ATOM 686 C CA . VAL A 1 88 ? -3.501 -0.571 -12.736 1.00 91.44 88 VAL A CA 1
ATOM 687 C C . VAL A 1 88 ? -2.455 -1.677 -12.831 1.00 91.44 88 VAL A C 1
ATOM 689 O O . VAL A 1 88 ? -1.303 -1.398 -13.154 1.00 91.44 88 VAL A O 1
ATOM 692 N N . LEU A 1 89 ? -2.860 -2.931 -12.613 1.00 91.00 89 LEU A N 1
ATOM 693 C CA . LEU A 1 89 ? -1.968 -4.087 -12.655 1.00 91.00 89 LEU A CA 1
ATOM 694 C C . LEU A 1 89 ? -1.236 -4.209 -14.005 1.00 91.00 89 LEU A C 1
ATOM 696 O O . LEU A 1 89 ? -0.007 -4.201 -13.983 1.00 91.00 89 LEU A O 1
ATOM 700 N N . PRO A 1 90 ? -1.914 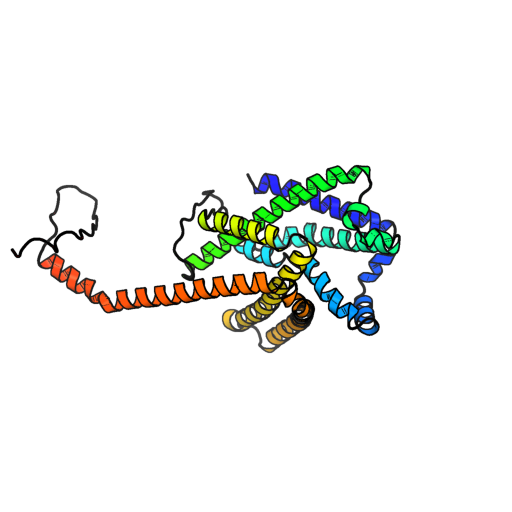-4.253 -15.174 1.00 93.62 90 PRO A N 1
ATOM 701 C CA . PRO A 1 90 ? -1.207 -4.394 -16.447 1.00 93.62 90 PRO A CA 1
ATOM 702 C C . PRO A 1 90 ? -0.267 -3.218 -16.734 1.00 93.62 90 PRO A C 1
ATOM 704 O O . PRO A 1 90 ? 0.839 -3.434 -17.227 1.00 93.62 90 PRO A O 1
ATOM 707 N N . SER A 1 91 ? -0.651 -1.986 -16.383 1.00 93.38 91 SER A N 1
ATOM 708 C CA . SER A 1 91 ? 0.201 -0.811 -16.612 1.00 93.38 91 SER A CA 1
ATOM 709 C C . SER A 1 91 ? 1.461 -0.830 -15.747 1.00 93.38 91 SER A C 1
ATOM 711 O O . SER A 1 91 ? 2.547 -0.528 -16.242 1.00 93.38 91 SER A O 1
ATOM 713 N N . LEU A 1 92 ? 1.338 -1.214 -14.472 1.00 91.31 92 LEU A N 1
ATOM 714 C CA . LEU A 1 92 ? 2.481 -1.346 -13.565 1.00 91.31 92 LEU A CA 1
ATOM 715 C C . LEU A 1 92 ? 3.397 -2.493 -13.987 1.00 91.31 92 LEU A C 1
ATOM 717 O O . LEU A 1 92 ? 4.612 -2.312 -14.028 1.00 91.31 92 LEU A O 1
ATOM 721 N N . THR A 1 93 ? 2.831 -3.644 -14.359 1.00 91.19 93 THR A N 1
ATOM 722 C CA . THR A 1 93 ? 3.606 -4.770 -14.888 1.00 91.19 93 THR A CA 1
ATOM 723 C C . THR A 1 93 ? 4.402 -4.332 -16.115 1.00 91.19 93 THR A C 1
ATOM 725 O O . THR A 1 93 ? 5.626 -4.435 -16.109 1.00 91.19 93 THR A O 1
ATOM 728 N N . LEU A 1 94 ? 3.755 -3.752 -17.131 1.00 92.88 94 LEU A N 1
ATOM 729 C CA . LEU A 1 94 ? 4.454 -3.260 -18.323 1.00 92.88 94 LEU A CA 1
ATOM 730 C C . LEU A 1 94 ? 5.548 -2.245 -17.978 1.00 92.88 94 LEU A C 1
ATOM 732 O O . LEU A 1 94 ? 6.626 -2.286 -18.568 1.00 92.88 94 LEU A O 1
ATOM 736 N N . ASN A 1 95 ? 5.305 -1.357 -17.014 1.00 92.50 95 ASN A N 1
ATOM 737 C CA . ASN A 1 95 ? 6.298 -0.373 -16.607 1.00 92.50 95 ASN A CA 1
ATOM 738 C C . ASN A 1 95 ? 7.525 -1.011 -15.938 1.00 92.50 95 ASN A C 1
ATOM 740 O O . ASN A 1 95 ? 8.647 -0.694 -16.329 1.00 92.50 95 ASN A O 1
ATOM 744 N N . TYR A 1 96 ? 7.338 -1.934 -14.990 1.00 90.88 96 TYR A N 1
ATOM 745 C CA . TYR A 1 96 ? 8.452 -2.618 -14.325 1.00 90.88 96 TYR A CA 1
ATOM 746 C C . TYR A 1 96 ? 9.266 -3.480 -15.294 1.00 90.88 96 TYR A C 1
ATOM 748 O O . TYR A 1 96 ? 10.495 -3.402 -15.296 1.00 90.88 96 TYR A O 1
ATOM 756 N N . PHE A 1 97 ? 8.602 -4.237 -16.174 1.00 91.12 97 PHE A N 1
ATOM 757 C CA . PHE A 1 97 ? 9.288 -4.984 -17.232 1.00 91.12 97 PHE A CA 1
ATOM 758 C C . PHE A 1 97 ? 10.012 -4.040 -18.204 1.00 91.12 97 PHE A C 1
ATOM 760 O O . PHE A 1 97 ? 11.146 -4.305 -18.588 1.00 91.12 97 PHE A O 1
ATOM 767 N N . GLY A 1 98 ? 9.421 -2.896 -18.552 1.00 90.44 98 GLY A N 1
ATOM 768 C CA . GLY A 1 98 ? 10.082 -1.889 -19.379 1.00 90.44 98 GLY A CA 1
ATOM 769 C C . GLY A 1 98 ? 11.341 -1.297 -18.739 1.00 90.44 98 GLY A C 1
ATOM 770 O O . GLY A 1 98 ? 12.347 -1.124 -19.430 1.00 90.44 98 GLY A O 1
ATOM 771 N N . GLN A 1 99 ? 11.324 -1.033 -17.430 1.00 90.00 99 GLN A N 1
ATOM 772 C CA . GLN A 1 99 ? 12.518 -0.601 -16.693 1.00 90.00 99 GLN A CA 1
ATOM 773 C C . GLN A 1 99 ? 13.592 -1.699 -16.669 1.00 90.00 99 GLN A C 1
ATOM 775 O O . GLN A 1 99 ? 14.767 -1.406 -16.883 1.00 90.00 99 GLN A O 1
ATOM 780 N N . GLY A 1 100 ? 13.198 -2.965 -16.497 1.00 88.44 100 GLY A N 1
ATOM 781 C CA . GLY A 1 100 ? 14.108 -4.108 -16.612 1.00 88.44 100 GLY A CA 1
ATOM 782 C C . GLY A 1 100 ? 14.756 -4.211 -17.998 1.00 88.44 100 GLY A C 1
ATOM 783 O O . GLY A 1 100 ? 15.974 -4.332 -18.101 1.00 88.44 100 GLY A O 1
ATOM 784 N N . ALA A 1 101 ? 13.969 -4.068 -19.069 1.00 88.12 101 ALA A N 1
ATOM 785 C CA . ALA A 1 101 ? 14.459 -4.068 -20.450 1.00 88.12 101 ALA A CA 1
ATOM 786 C C . ALA A 1 101 ? 15.448 -2.927 -20.734 1.00 88.12 101 ALA A C 1
ATOM 788 O O . ALA A 1 101 ? 16.398 -3.104 -21.500 1.00 88.12 101 ALA A O 1
ATOM 789 N N . LEU A 1 102 ? 15.245 -1.760 -20.115 1.00 87.06 102 LEU A N 1
ATOM 790 C CA . LEU A 1 102 ? 16.170 -0.635 -20.224 1.00 87.06 102 LEU A CA 1
ATOM 791 C C . LEU A 1 102 ? 17.502 -0.943 -19.529 1.00 87.06 102 LEU A C 1
ATOM 793 O O . LEU A 1 102 ? 18.559 -0.675 -20.098 1.00 87.06 102 LEU A O 1
ATOM 797 N N . LEU A 1 103 ? 17.452 -1.536 -18.333 1.00 87.50 103 LEU A N 1
ATOM 798 C CA . LEU A 1 103 ? 18.639 -1.892 -17.550 1.00 87.50 103 LEU A CA 1
ATOM 799 C C . LEU A 1 103 ? 19.476 -2.998 -18.201 1.00 87.50 103 LEU A C 1
ATOM 801 O O . LEU A 1 103 ? 20.700 -2.942 -18.117 1.00 87.50 103 LEU A O 1
ATOM 805 N N . LEU A 1 104 ? 18.842 -3.956 -18.887 1.00 85.62 104 LEU A N 1
ATOM 806 C CA . LEU A 1 104 ? 19.553 -4.983 -19.660 1.00 85.62 104 LEU A CA 1
ATOM 807 C C . LEU A 1 104 ? 20.395 -4.377 -20.791 1.00 85.62 104 LEU A C 1
ATOM 809 O O . LEU A 1 104 ? 21.471 -4.881 -21.096 1.00 85.62 104 LEU A O 1
ATOM 813 N N . LYS A 1 105 ? 19.924 -3.281 -21.396 1.00 82.88 105 LYS A N 1
ATOM 814 C CA . LYS A 1 105 ? 20.641 -2.586 -22.472 1.00 82.88 105 LYS A CA 1
ATOM 815 C C . LYS A 1 105 ? 21.682 -1.603 -21.943 1.00 82.88 105 LYS A C 1
ATOM 817 O O . LYS A 1 105 ? 22.801 -1.577 -22.441 1.00 82.88 105 LYS A O 1
ATOM 822 N N . ASN A 1 106 ? 21.300 -0.787 -20.962 1.00 83.81 106 ASN A N 1
ATOM 823 C CA . ASN A 1 106 ? 22.115 0.292 -20.414 1.00 83.81 106 ASN A CA 1
ATOM 824 C C . ASN A 1 106 ? 22.147 0.202 -18.877 1.00 83.81 106 ASN A C 1
ATOM 826 O O . ASN A 1 106 ? 21.311 0.823 -18.212 1.00 83.81 106 ASN A O 1
ATOM 830 N N . PRO A 1 107 ? 23.135 -0.500 -18.292 1.00 80.94 107 PRO A N 1
ATOM 831 C CA . PRO A 1 107 ? 23.262 -0.633 -16.837 1.00 80.94 107 PRO A CA 1
ATOM 832 C C . PRO A 1 107 ? 23.415 0.709 -16.100 1.00 80.94 107 PRO A C 1
ATOM 834 O O . PRO A 1 107 ? 22.987 0.852 -14.956 1.00 80.94 107 PRO A O 1
ATOM 837 N N . GLU A 1 108 ? 23.963 1.733 -16.764 1.00 78.12 108 GLU A N 1
ATOM 838 C CA . GLU A 1 108 ? 24.110 3.085 -16.202 1.00 78.12 108 GLU A CA 1
ATOM 839 C C . GLU A 1 108 ? 22.768 3.795 -15.944 1.00 78.12 108 GLU A C 1
ATOM 841 O O . GLU A 1 108 ? 22.707 4.748 -15.159 1.00 78.12 108 GLU A O 1
ATOM 846 N N . ALA A 1 109 ? 21.668 3.308 -16.536 1.00 77.56 109 ALA A N 1
ATOM 847 C CA . ALA A 1 109 ? 20.330 3.858 -16.329 1.00 77.56 109 ALA A CA 1
ATOM 848 C C . ALA A 1 109 ? 19.780 3.627 -14.908 1.00 77.56 109 ALA A C 1
ATOM 850 O O . ALA A 1 109 ? 18.734 4.180 -14.564 1.00 77.56 109 ALA A O 1
ATOM 851 N N . ILE A 1 110 ? 20.493 2.882 -14.050 1.00 74.00 110 ILE A N 1
ATOM 852 C CA . ILE A 1 110 ? 20.103 2.606 -12.658 1.00 74.00 110 ILE A CA 1
ATOM 853 C C . ILE A 1 110 ? 19.897 3.871 -11.811 1.00 74.00 110 ILE A C 1
ATOM 855 O O . ILE A 1 110 ? 19.169 3.831 -10.823 1.00 74.00 110 ILE A O 1
ATOM 859 N N . LYS A 1 111 ? 20.491 5.008 -12.206 1.00 72.25 111 LYS A N 1
ATOM 860 C CA . LYS A 1 111 ? 20.341 6.285 -11.491 1.00 72.25 111 LYS A CA 1
ATOM 861 C C . LYS A 1 111 ? 18.905 6.810 -11.502 1.00 72.25 111 LYS A C 1
ATOM 863 O O . LYS A 1 111 ? 18.464 7.337 -10.492 1.00 72.25 111 LYS A O 1
ATOM 868 N N . ASN A 1 112 ? 18.203 6.701 -12.632 1.00 75.94 112 ASN A N 1
ATOM 869 C CA . ASN A 1 112 ? 16.821 7.167 -12.794 1.00 75.94 112 ASN A CA 1
ATOM 870 C C . ASN A 1 112 ? 16.107 6.363 -13.898 1.00 75.94 112 ASN A C 1
ATOM 872 O O . ASN A 1 112 ? 15.747 6.925 -14.937 1.00 75.94 112 ASN A O 1
ATOM 876 N N . PRO A 1 113 ? 15.882 5.052 -13.695 1.00 77.75 113 PRO A N 1
ATOM 877 C CA . PRO A 1 113 ? 15.365 4.168 -14.740 1.00 77.75 113 PRO A CA 1
ATOM 878 C C . PRO A 1 113 ? 13.979 4.599 -15.226 1.00 77.75 113 PRO A C 1
ATOM 880 O O . PRO A 1 113 ? 13.660 4.436 -16.397 1.00 77.75 113 PRO A O 1
ATOM 883 N N . PHE A 1 114 ? 13.181 5.216 -14.350 1.00 80.50 114 PHE A N 1
ATOM 884 C CA . PHE A 1 114 ? 11.860 5.735 -14.684 1.00 80.50 114 PHE A CA 1
ATOM 885 C C . PHE A 1 114 ? 11.895 6.879 -15.710 1.00 80.50 114 PHE A C 1
ATOM 887 O O . PHE A 1 114 ? 11.195 6.829 -16.717 1.00 80.50 114 PHE A O 1
ATOM 894 N N . PHE A 1 115 ? 12.707 7.911 -15.465 1.00 77.19 115 PHE A N 1
ATOM 895 C CA . PHE A 1 115 ? 12.765 9.083 -16.342 1.00 77.19 115 PHE A CA 1
ATOM 896 C C . PHE A 1 115 ? 13.539 8.789 -17.626 1.00 77.19 115 PHE A C 1
ATOM 898 O O . PHE A 1 115 ? 13.134 9.241 -18.689 1.00 77.19 115 PHE A O 1
ATOM 905 N N . LEU A 1 116 ? 14.581 7.957 -17.553 1.00 79.94 116 LEU A N 1
ATOM 906 C CA . LEU A 1 116 ? 15.354 7.533 -18.726 1.00 79.94 116 LEU A CA 1
ATOM 907 C C . LEU A 1 116 ? 14.576 6.585 -19.656 1.00 79.94 116 LEU A C 1
ATOM 909 O O . LEU A 1 116 ? 14.982 6.370 -20.795 1.00 79.94 116 LEU A O 1
ATOM 913 N N . LEU A 1 117 ? 13.451 6.028 -19.192 1.00 78.69 117 LEU A N 1
ATOM 914 C CA . LEU A 1 117 ? 12.514 5.267 -20.023 1.00 78.69 117 LEU A CA 1
ATOM 915 C C . LEU A 1 117 ? 11.783 6.168 -21.036 1.00 78.69 117 LEU A C 1
ATOM 917 O O . LEU A 1 117 ? 11.344 5.703 -22.091 1.00 78.69 117 LEU A O 1
ATOM 921 N N . ALA A 1 118 ? 11.607 7.447 -20.700 1.00 81.38 118 ALA A N 1
ATOM 922 C CA . ALA A 1 118 ? 10.912 8.411 -21.534 1.00 81.38 118 ALA A CA 1
ATOM 923 C C . ALA A 1 118 ? 11.883 9.106 -22.503 1.00 81.38 118 ALA A C 1
ATOM 925 O O . ALA A 1 118 ? 13.035 9.350 -22.153 1.00 81.38 118 ALA A O 1
ATOM 926 N N . PRO A 1 119 ? 11.439 9.453 -23.725 1.00 81.75 119 PRO A N 1
ATOM 927 C CA . PRO A 1 119 ? 12.244 10.282 -24.614 1.00 81.75 119 PRO A CA 1
ATOM 928 C C . PRO A 1 119 ? 12.426 11.686 -24.017 1.00 81.75 119 PRO A C 1
ATOM 930 O O . PRO A 1 119 ? 11.513 12.194 -23.366 1.00 81.75 119 PRO A O 1
ATOM 933 N N . ASP A 1 120 ? 13.556 12.337 -24.304 1.00 82.31 120 ASP A N 1
ATOM 934 C CA . ASP A 1 120 ? 13.955 13.600 -23.658 1.00 82.31 120 ASP A CA 1
ATOM 935 C C . ASP A 1 120 ? 12.887 14.706 -23.743 1.00 82.31 120 ASP A C 1
ATOM 937 O O . ASP A 1 120 ? 12.649 15.435 -22.782 1.00 82.31 120 ASP A O 1
ATOM 941 N N . TRP A 1 121 ? 12.165 14.787 -24.867 1.00 86.81 121 TRP A N 1
ATOM 942 C CA . TRP A 1 121 ? 11.088 15.765 -25.066 1.00 86.81 121 TRP A CA 1
ATOM 943 C C . TRP A 1 121 ? 9.867 15.534 -24.157 1.00 86.81 121 TRP A C 1
ATOM 945 O O . TRP A 1 121 ? 9.124 16.472 -23.871 1.00 86.81 121 TRP A O 1
ATOM 955 N N . ALA A 1 122 ? 9.647 14.299 -23.696 1.00 87.06 122 ALA A N 1
ATOM 956 C CA . ALA A 1 122 ? 8.503 13.914 -22.872 1.00 87.06 122 ALA A CA 1
ATOM 957 C C . ALA A 1 122 ? 8.784 14.000 -21.362 1.00 87.06 122 ALA A C 1
ATOM 959 O O . ALA A 1 122 ? 7.856 13.821 -20.573 1.00 87.06 122 ALA A O 1
ATOM 960 N N . LEU A 1 123 ? 10.017 14.313 -20.944 1.00 86.25 123 LEU A N 1
ATOM 961 C CA . LEU A 1 123 ? 10.401 14.391 -19.530 1.00 86.25 123 LEU A CA 1
ATOM 962 C C . LEU A 1 123 ? 9.585 15.428 -18.749 1.00 86.25 123 LEU A C 1
ATOM 964 O O . LEU A 1 123 ? 9.061 15.119 -17.681 1.00 86.25 123 LEU A O 1
ATOM 968 N N . ILE A 1 124 ? 9.437 16.643 -19.290 1.00 89.06 124 ILE A N 1
ATOM 969 C CA . ILE A 1 124 ? 8.694 17.723 -18.620 1.00 89.06 124 ILE A CA 1
ATOM 970 C C . ILE A 1 124 ? 7.193 17.386 -18.530 1.00 89.06 124 ILE A C 1
ATOM 972 O O . ILE A 1 124 ? 6.651 17.434 -17.423 1.00 89.06 124 ILE A O 1
ATOM 976 N N . PRO A 1 125 ? 6.504 16.985 -19.623 1.00 90.38 125 PRO A N 1
ATOM 977 C CA . PRO A 1 125 ? 5.119 16.519 -19.531 1.00 90.38 125 PRO A CA 1
ATOM 978 C C . PRO A 1 125 ? 4.928 15.362 -18.542 1.00 90.38 125 PRO A C 1
ATOM 980 O O . PRO A 1 125 ? 3.984 15.379 -17.750 1.00 90.38 125 PRO A O 1
ATOM 983 N N . LEU A 1 126 ? 5.834 14.379 -18.552 1.00 90.56 126 LEU A N 1
ATOM 984 C CA . LEU A 1 126 ? 5.777 13.232 -17.647 1.00 90.56 126 LEU A CA 1
ATOM 985 C C . LEU A 1 126 ? 5.914 13.664 -16.186 1.00 90.56 126 LEU A C 1
ATOM 987 O O . LEU A 1 126 ? 5.164 13.176 -15.344 1.00 90.56 126 LEU A O 1
ATOM 991 N N . LEU A 1 127 ? 6.820 14.599 -15.891 1.00 90.56 127 LEU A N 1
ATOM 992 C CA . LEU A 1 127 ? 7.008 15.148 -14.549 1.00 90.56 127 LEU A CA 1
ATOM 993 C C . LEU A 1 127 ? 5.739 15.842 -14.038 1.00 90.56 127 LEU A C 1
ATOM 995 O O . LEU A 1 127 ? 5.346 15.628 -12.892 1.00 90.56 127 LEU A O 1
ATOM 999 N N . ILE A 1 128 ? 5.067 16.629 -14.885 1.00 92.75 128 ILE A N 1
ATOM 1000 C CA . ILE A 1 128 ? 3.813 17.308 -14.522 1.00 92.75 128 ILE A CA 1
ATOM 1001 C C . ILE A 1 128 ? 2.725 16.280 -14.191 1.00 92.75 128 ILE A C 1
ATOM 1003 O O . ILE A 1 128 ? 2.064 16.387 -13.157 1.00 92.75 128 ILE A O 1
ATOM 1007 N N . ILE A 1 129 ? 2.552 15.259 -15.035 1.00 92.94 129 ILE A N 1
ATOM 1008 C CA . ILE A 1 129 ? 1.542 14.217 -14.804 1.00 92.94 129 ILE A CA 1
ATOM 1009 C C . ILE A 1 129 ? 1.889 13.392 -13.556 1.00 92.94 129 ILE A C 1
ATOM 1011 O O . ILE A 1 129 ? 0.998 13.112 -12.756 1.00 92.94 129 ILE A O 1
ATOM 1015 N N . ALA A 1 130 ? 3.166 13.064 -13.338 1.00 91.62 130 ALA A N 1
ATOM 1016 C CA . ALA A 1 130 ? 3.633 12.372 -12.138 1.00 91.62 130 ALA A CA 1
ATOM 1017 C C . ALA A 1 130 ? 3.352 13.182 -10.863 1.00 91.62 130 ALA A C 1
ATOM 1019 O O . ALA A 1 130 ? 2.884 12.628 -9.865 1.00 91.62 130 ALA A O 1
ATOM 1020 N N . ALA A 1 131 ? 3.581 14.498 -10.894 1.00 92.44 131 ALA A N 1
ATOM 1021 C CA . ALA A 1 131 ? 3.273 15.384 -9.777 1.00 92.44 131 ALA A CA 1
ATOM 1022 C C . ALA A 1 131 ? 1.764 15.406 -9.487 1.00 92.44 131 ALA A C 1
ATOM 1024 O O . ALA A 1 131 ? 1.353 15.244 -8.337 1.00 92.44 131 ALA A O 1
ATOM 1025 N N . LEU A 1 132 ? 0.927 15.517 -10.525 1.00 92.81 132 LEU A N 1
ATOM 1026 C CA . LEU A 1 132 ? -0.530 15.456 -10.374 1.00 92.81 132 LEU A CA 1
ATOM 1027 C C . LEU A 1 132 ? -0.989 14.104 -9.804 1.00 92.81 132 LEU A C 1
ATOM 1029 O O . LEU A 1 132 ? -1.790 14.079 -8.870 1.00 92.81 132 LEU A O 1
ATOM 1033 N N . ALA A 1 133 ? -0.450 12.989 -10.305 1.00 91.69 133 ALA A N 1
ATOM 1034 C CA . ALA A 1 133 ? -0.734 11.652 -9.786 1.00 91.69 133 ALA A CA 1
ATOM 1035 C C . ALA A 1 133 ? -0.315 11.509 -8.311 1.00 91.69 133 ALA A C 1
ATOM 1037 O O . ALA A 1 133 ? -1.062 10.947 -7.511 1.00 91.69 133 ALA A O 1
ATOM 1038 N N . THR A 1 134 ? 0.827 12.082 -7.923 1.00 90.25 134 THR A N 1
ATOM 1039 C CA . THR A 1 134 ? 1.320 12.084 -6.533 1.00 90.25 134 THR A CA 1
ATOM 1040 C C . THR A 1 134 ? 0.397 12.873 -5.598 1.00 90.25 134 THR A C 1
ATOM 1042 O O . THR A 1 134 ? 0.106 12.428 -4.482 1.00 90.25 134 THR A O 1
ATOM 1045 N N . VAL A 1 135 ? -0.126 14.017 -6.053 1.00 91.50 135 VAL A N 1
ATOM 1046 C CA . VAL A 1 135 ? -1.124 14.796 -5.299 1.00 91.50 135 VAL A CA 1
ATOM 1047 C C . VAL A 1 135 ? -2.415 13.994 -5.133 1.00 91.50 135 VAL A C 1
ATOM 1049 O O . VAL A 1 135 ? -2.947 13.921 -4.025 1.00 91.50 135 VAL A O 1
ATOM 1052 N N . ILE A 1 136 ? -2.896 13.342 -6.197 1.00 89.25 136 ILE A N 1
ATOM 1053 C CA . ILE A 1 136 ? -4.104 12.501 -6.150 1.00 89.25 136 ILE A CA 1
ATOM 1054 C C . ILE A 1 136 ? -3.915 11.324 -5.183 1.00 89.25 136 ILE A C 1
ATOM 1056 O O . ILE A 1 136 ? -4.783 11.083 -4.343 1.00 89.25 136 ILE A O 1
ATOM 1060 N N . ALA A 1 137 ? -2.776 10.630 -5.248 1.00 86.50 137 ALA A N 1
ATOM 1061 C CA . ALA A 1 137 ? -2.444 9.538 -4.334 1.00 86.50 137 ALA A CA 1
ATOM 1062 C C . ALA A 1 137 ? -2.426 10.005 -2.868 1.00 86.50 137 ALA A C 1
ATOM 1064 O O . ALA A 1 137 ? -3.033 9.368 -2.007 1.00 86.50 137 ALA A O 1
ATOM 1065 N N . SER A 1 138 ? -1.820 11.164 -2.589 1.00 87.81 138 SER A N 1
ATOM 1066 C CA . SER A 1 138 ? -1.808 11.752 -1.241 1.00 87.81 138 SER A CA 1
ATOM 1067 C C . SER A 1 138 ? -3.225 12.039 -0.729 1.00 87.81 138 SER A C 1
ATOM 1069 O O . SER A 1 138 ? -3.542 11.753 0.426 1.00 87.81 138 SER A O 1
ATOM 1071 N N . GLN A 1 139 ? -4.110 12.552 -1.591 1.00 86.19 139 GLN A N 1
ATOM 1072 C CA . GLN A 1 139 ? -5.510 12.810 -1.233 1.00 86.19 139 GLN A CA 1
ATOM 1073 C C . GLN A 1 139 ? -6.296 11.526 -0.934 1.00 86.19 139 GLN A C 1
ATOM 1075 O O . GLN A 1 139 ? -7.123 11.517 -0.016 1.00 86.19 139 GLN A O 1
ATOM 1080 N N . ALA A 1 140 ? -6.032 10.442 -1.670 1.00 82.31 140 ALA A N 1
ATOM 1081 C CA . ALA A 1 140 ? -6.645 9.141 -1.405 1.00 82.31 140 ALA A CA 1
ATOM 1082 C C . ALA A 1 140 ? -6.254 8.622 -0.011 1.00 82.31 140 ALA A C 1
ATOM 1084 O O . ALA A 1 140 ? -7.127 8.269 0.780 1.00 82.31 140 ALA A O 1
ATOM 1085 N N . VAL A 1 141 ? -4.967 8.694 0.349 1.00 85.25 141 VAL A N 1
ATOM 1086 C CA . VAL A 1 141 ? -4.483 8.271 1.676 1.00 85.25 141 VAL A CA 1
ATOM 1087 C C . VAL A 1 141 ? -5.100 9.109 2.801 1.00 85.25 141 VAL A C 1
ATOM 1089 O O . VAL A 1 141 ? -5.583 8.546 3.783 1.00 85.25 141 VAL A O 1
ATOM 1092 N N . ILE A 1 142 ? -5.156 10.438 2.657 1.00 86.31 142 ILE A N 1
ATOM 1093 C CA . ILE A 1 142 ? -5.786 11.326 3.654 1.00 86.31 142 ILE A CA 1
ATOM 1094 C C . ILE A 1 142 ? -7.263 10.949 3.863 1.00 86.31 142 ILE A C 1
ATOM 1096 O O . ILE A 1 142 ? -7.728 10.829 5.001 1.00 86.31 142 ILE A O 1
ATOM 1100 N N . SER A 1 143 ? -7.988 10.692 2.772 1.00 83.19 143 SER A N 1
ATOM 1101 C CA . SER A 1 143 ? -9.392 10.260 2.818 1.00 83.19 143 SER A CA 1
ATOM 1102 C C . SER A 1 143 ? -9.552 8.883 3.483 1.00 83.19 143 SER A C 1
ATOM 1104 O O . SER A 1 143 ? -10.460 8.681 4.300 1.00 83.19 143 SER A O 1
ATOM 1106 N N . GLY A 1 144 ? -8.632 7.954 3.212 1.00 83.12 144 GLY A N 1
ATOM 1107 C CA . GLY A 1 144 ? -8.559 6.654 3.880 1.00 83.12 144 GLY A CA 1
ATOM 1108 C C . GLY A 1 144 ? -8.374 6.791 5.396 1.00 83.12 144 GLY A C 1
ATOM 1109 O O . GLY A 1 144 ? -9.084 6.147 6.174 1.00 83.12 144 GLY A O 1
ATOM 1110 N N . VAL A 1 145 ? -7.510 7.704 5.851 1.00 87.06 145 VAL A N 1
ATOM 1111 C CA . VAL A 1 145 ? -7.309 7.968 7.288 1.00 87.06 145 VAL A CA 1
ATOM 1112 C C . VAL A 1 145 ? -8.569 8.541 7.945 1.00 87.06 145 VAL A C 1
ATOM 1114 O O . VAL A 1 145 ? -8.924 8.119 9.051 1.00 87.06 145 VAL A O 1
ATOM 1117 N N . PHE A 1 146 ? -9.297 9.453 7.290 1.00 86.69 146 PHE A N 1
ATOM 1118 C CA . PHE A 1 146 ? -10.578 9.949 7.819 1.00 86.69 146 PHE A CA 1
ATOM 1119 C C . PHE A 1 146 ? -11.603 8.822 7.983 1.00 86.69 146 PHE A C 1
ATOM 1121 O O . PHE A 1 146 ? -12.325 8.763 8.984 1.00 86.69 146 PHE A O 1
ATOM 1128 N N . SER A 1 147 ? -11.614 7.884 7.041 1.00 83.50 147 SER A N 1
ATOM 1129 C CA . SER A 1 147 ? -12.494 6.717 7.051 1.00 83.50 147 SER A CA 1
ATOM 1130 C C . SER A 1 147 ? -12.187 5.763 8.198 1.00 83.50 147 SER A C 1
ATOM 1132 O O . SER A 1 147 ? -13.095 5.403 8.957 1.00 83.50 147 SER A O 1
ATOM 1134 N N . LEU A 1 148 ? -10.911 5.409 8.371 1.00 86.38 148 LEU A N 1
ATOM 1135 C CA . LEU A 1 148 ? -10.438 4.573 9.475 1.00 86.38 148 LEU A CA 1
ATOM 1136 C C . LEU A 1 148 ? -10.686 5.250 10.827 1.00 86.38 148 LEU A C 1
ATOM 1138 O O . LEU A 1 148 ? -11.156 4.612 11.769 1.00 86.38 148 LEU A O 1
ATOM 1142 N N . THR A 1 149 ? -10.479 6.565 10.906 1.00 88.88 149 THR A N 1
ATOM 1143 C CA . THR A 1 149 ? -10.759 7.343 12.118 1.00 88.88 149 THR A CA 1
ATOM 1144 C C . THR A 1 149 ? -12.246 7.300 12.469 1.00 88.88 149 THR A C 1
ATOM 1146 O O . THR A 1 149 ? -12.605 7.031 13.616 1.00 88.88 149 THR A O 1
ATOM 1149 N N . ARG A 1 150 ? -13.138 7.498 11.489 1.00 85.06 150 ARG A N 1
ATOM 1150 C CA . ARG A 1 150 ? -14.591 7.388 11.698 1.00 85.06 150 ARG A CA 1
ATOM 1151 C C . ARG A 1 150 ? -14.981 5.998 12.209 1.00 85.06 150 ARG A C 1
ATOM 1153 O O . ARG A 1 150 ? -15.818 5.896 13.107 1.00 85.06 150 ARG A O 1
ATOM 1160 N N . GLN A 1 151 ? -14.391 4.938 11.654 1.00 86.94 151 GLN A N 1
ATOM 1161 C CA . GLN A 1 151 ? -14.625 3.565 12.114 1.00 86.94 151 GLN A CA 1
ATOM 1162 C C . GLN A 1 151 ? -14.147 3.369 13.561 1.00 86.94 151 GLN A C 1
ATOM 1164 O O . GLN A 1 151 ? -14.898 2.843 14.383 1.00 86.94 151 GLN A O 1
ATOM 1169 N N . ALA A 1 152 ? -12.960 3.871 13.908 1.00 88.69 152 ALA A N 1
ATOM 1170 C CA . ALA A 1 152 ? -12.421 3.807 15.265 1.00 88.69 152 ALA A CA 1
ATOM 1171 C C . ALA A 1 152 ? -13.288 4.565 16.290 1.00 88.69 152 ALA A C 1
ATOM 1173 O O . ALA A 1 152 ? -13.533 4.050 17.383 1.00 88.69 152 ALA A O 1
ATOM 1174 N N . VAL A 1 153 ? -13.816 5.744 15.935 1.00 88.00 153 VAL A N 1
ATOM 1175 C CA . VAL A 1 153 ? -14.758 6.505 16.781 1.00 88.00 153 VAL A CA 1
ATOM 1176 C C . VAL A 1 153 ? -16.061 5.723 16.992 1.00 88.00 153 VAL A C 1
ATOM 1178 O O . VAL A 1 153 ? -16.533 5.612 18.125 1.00 88.00 153 VAL A O 1
ATOM 1181 N N . ARG A 1 154 ? -16.622 5.116 15.933 1.00 85.88 154 ARG A N 1
ATOM 1182 C CA . ARG A 1 154 ? -17.842 4.286 16.026 1.00 85.88 154 ARG A CA 1
ATOM 1183 C C . ARG A 1 154 ? -17.652 3.053 16.911 1.00 85.88 154 ARG A C 1
ATOM 1185 O O . ARG A 1 154 ? -18.535 2.735 17.700 1.00 85.88 154 ARG A O 1
ATOM 1192 N N . LEU A 1 155 ? -16.493 2.405 16.820 1.00 87.50 155 LEU A N 1
ATOM 1193 C CA . LEU A 1 155 ? -16.113 1.275 17.676 1.00 87.50 155 LEU A CA 1
ATOM 1194 C C . LEU A 1 155 ? -15.711 1.701 19.101 1.00 87.50 155 LEU A C 1
ATOM 1196 O O . LEU A 1 155 ? -15.486 0.854 19.962 1.00 87.50 155 LEU A O 1
ATOM 1200 N N . GLY A 1 156 ? -15.625 3.007 19.362 1.00 86.25 156 GLY A N 1
ATOM 1201 C CA . GLY A 1 156 ? -15.323 3.566 20.673 1.00 86.25 156 GLY A CA 1
ATOM 1202 C C . GLY A 1 156 ? -13.862 3.537 21.093 1.00 86.25 156 GLY A C 1
ATOM 1203 O O . GLY A 1 156 ? -13.586 3.709 22.277 1.00 86.25 156 GLY A O 1
ATOM 1204 N N . TYR A 1 157 ? -12.947 3.365 20.143 1.00 87.69 157 TYR A N 1
ATOM 1205 C CA . TYR A 1 157 ? -11.505 3.447 20.375 1.00 87.69 157 TYR A CA 1
ATOM 1206 C C . TYR A 1 157 ? -10.973 4.884 20.377 1.00 87.69 157 TYR A C 1
ATOM 1208 O O . TYR A 1 157 ? -9.880 5.116 20.872 1.00 87.69 157 TYR A O 1
ATOM 1216 N N . LEU A 1 158 ? -11.720 5.849 19.838 1.00 89.44 158 LEU A N 1
ATOM 1217 C CA . LEU A 1 158 ? -11.338 7.263 19.823 1.00 89.44 158 LEU A CA 1
ATOM 1218 C C . LEU A 1 158 ? -12.457 8.150 20.367 1.00 89.44 158 LEU A C 1
ATOM 1220 O O . LEU A 1 158 ? -13.636 7.776 20.354 1.00 89.44 158 LEU A O 1
ATOM 1224 N N . SER A 1 159 ? -12.066 9.339 20.829 1.00 85.06 159 SER A N 1
ATOM 1225 C CA . SER A 1 159 ? -12.996 10.376 21.273 1.00 85.06 159 SER A CA 1
ATOM 1226 C C . SER A 1 159 ? -13.920 10.819 20.141 1.00 85.06 159 SER A C 1
ATOM 1228 O O . SER A 1 159 ? -13.468 10.901 18.994 1.00 85.06 159 SER A O 1
ATOM 1230 N N . PRO A 1 160 ? -15.201 11.124 20.425 1.00 79.44 160 PRO A N 1
ATOM 1231 C CA . PRO A 1 160 ? -16.069 11.774 19.458 1.00 79.44 160 PRO A CA 1
ATOM 1232 C C . PRO A 1 160 ? -15.414 13.055 18.935 1.00 79.44 160 PRO A C 1
ATOM 1234 O O . PRO A 1 160 ? -15.166 14.000 19.678 1.00 79.44 160 PRO A O 1
ATOM 1237 N N . MET A 1 161 ? -15.124 13.076 17.640 1.00 83.06 161 MET A N 1
ATOM 1238 C CA . MET A 1 161 ? -14.572 14.236 16.945 1.00 83.06 161 MET A CA 1
ATOM 1239 C C . MET A 1 161 ? -15.632 14.848 16.037 1.00 83.06 161 MET A C 1
ATOM 1241 O O . MET A 1 161 ? -16.562 14.168 15.597 1.00 83.06 161 MET A O 1
ATOM 1245 N N . ARG A 1 162 ? -15.479 16.137 15.720 1.00 78.12 162 ARG A N 1
ATOM 1246 C CA . ARG A 1 162 ? -16.338 16.813 14.745 1.00 78.12 162 ARG A CA 1
ATOM 1247 C C . ARG A 1 162 ? -16.105 16.209 13.359 1.00 78.12 162 ARG A C 1
ATOM 1249 O O . ARG A 1 162 ? -15.052 16.414 12.762 1.00 78.12 162 ARG A O 1
ATOM 1256 N N . ILE A 1 163 ? -17.102 15.482 12.864 1.00 78.56 163 ILE A N 1
ATOM 1257 C CA . ILE A 1 163 ? -17.112 14.893 11.525 1.00 78.56 163 ILE A CA 1
ATOM 1258 C C . ILE A 1 163 ? -17.969 15.783 10.628 1.00 78.56 163 ILE A C 1
ATOM 1260 O O . ILE A 1 163 ? -19.164 15.944 10.873 1.00 78.56 163 ILE A O 1
ATOM 1264 N N . ILE A 1 164 ? -17.357 16.367 9.602 1.00 77.00 164 ILE A N 1
ATOM 1265 C CA . ILE A 1 164 ? -18.052 17.186 8.609 1.00 77.00 164 ILE A CA 1
ATOM 1266 C C . ILE A 1 164 ? -18.285 16.307 7.382 1.00 77.00 164 ILE A C 1
ATOM 1268 O O . ILE A 1 164 ? -17.336 15.782 6.804 1.00 77.00 164 ILE A O 1
ATOM 1272 N N . HIS A 1 165 ? -19.546 16.125 6.998 1.00 71.50 165 HIS A N 1
ATOM 1273 C CA . HIS A 1 165 ? -19.894 15.445 5.754 1.00 71.50 165 HIS A CA 1
ATOM 1274 C C . HIS A 1 165 ? -19.864 16.487 4.637 1.00 71.50 165 HIS A C 1
ATOM 1276 O O . HIS A 1 165 ? -20.632 17.445 4.660 1.00 71.50 165 HIS A O 1
ATOM 1282 N N . THR A 1 166 ? -18.930 16.342 3.701 1.00 61.72 166 THR A N 1
ATOM 1283 C CA . THR A 1 166 ? -18.711 17.318 2.623 1.00 61.72 166 THR A CA 1
ATOM 1284 C C . THR A 1 166 ? -19.707 17.133 1.470 1.00 61.72 166 THR A C 1
ATOM 1286 O O . THR A 1 166 ? -19.882 18.041 0.663 1.00 61.72 166 THR A O 1
ATOM 1289 N N . SER A 1 167 ? -20.400 15.991 1.396 1.00 56.56 167 SER A N 1
ATOM 1290 C CA . SER A 1 167 ? -21.463 15.736 0.419 1.00 56.56 167 SER A CA 1
ATOM 1291 C C . SER A 1 167 ? -22.591 14.903 1.031 1.00 56.56 167 SER A C 1
ATOM 1293 O O . SER A 1 167 ? -22.328 13.945 1.753 1.00 56.56 167 SER A O 1
ATOM 1295 N N . GLU A 1 168 ? -23.842 15.253 0.718 1.00 47.06 168 GLU A N 1
ATOM 1296 C CA . GLU A 1 168 ? -25.036 14.517 1.162 1.00 47.06 168 GLU A CA 1
ATOM 1297 C C . GLU A 1 168 ? -25.275 13.213 0.380 1.00 47.06 168 GLU A C 1
ATOM 1299 O O . GLU A 1 168 ? -25.947 12.316 0.878 1.00 47.06 168 GLU A O 1
ATOM 1304 N N . MET A 1 169 ? -24.708 13.080 -0.828 1.00 44.03 169 MET A N 1
ATOM 1305 C CA . MET A 1 169 ? -24.942 11.925 -1.711 1.00 44.03 169 MET A CA 1
ATOM 1306 C C . MET A 1 169 ? -23.851 10.851 -1.622 1.00 44.03 169 MET A C 1
ATOM 1308 O O . MET A 1 169 ? -24.116 9.685 -1.893 1.00 44.03 169 MET A O 1
ATOM 1312 N N . GLU A 1 170 ? -22.637 11.212 -1.203 1.00 52.59 170 GLU A N 1
ATOM 1313 C CA . GLU A 1 170 ? -21.502 10.290 -1.119 1.00 52.59 170 GLU A CA 1
ATOM 1314 C C . GLU A 1 170 ? -21.071 10.127 0.339 1.00 52.59 170 GLU A C 1
ATOM 1316 O O . GLU A 1 170 ? -20.359 10.968 0.893 1.00 52.59 170 GLU A O 1
ATOM 1321 N N . SER A 1 171 ? -21.443 8.995 0.952 1.00 47.41 171 SER A N 1
ATOM 1322 C CA . SER A 1 171 ? -21.116 8.625 2.350 1.00 47.41 171 SER A CA 1
ATOM 1323 C C . SER A 1 171 ? -19.611 8.596 2.672 1.00 47.41 171 SER A C 1
ATOM 1325 O O . SER A 1 171 ? -19.216 8.368 3.826 1.00 47.41 171 SER A O 1
ATOM 1327 N N . GLY A 1 172 ? -18.785 8.784 1.644 1.00 53.16 172 GLY A N 1
ATOM 1328 C CA . GLY A 1 172 ? -17.342 8.734 1.675 1.00 53.16 172 GLY A CA 1
ATOM 1329 C C . GLY A 1 172 ? -16.595 10.067 1.680 1.00 53.16 172 GLY A C 1
ATOM 1330 O O . GLY A 1 172 ? -15.385 10.089 1.879 1.00 53.16 172 GLY A O 1
ATOM 1331 N N . GLN A 1 173 ? -17.282 11.194 1.492 1.00 63.31 173 GLN A N 1
ATOM 1332 C CA . GLN A 1 173 ? -16.638 12.510 1.562 1.00 63.31 173 GLN A CA 1
ATOM 1333 C C . GLN A 1 173 ? -16.709 13.042 2.992 1.00 63.31 173 GLN A C 1
ATOM 1335 O O . GLN A 1 173 ? -17.577 13.839 3.352 1.00 63.31 173 GLN A O 1
ATOM 1340 N N . ILE A 1 174 ? -15.813 12.519 3.825 1.00 73.69 174 ILE A N 1
ATOM 1341 C CA . ILE A 1 174 ? -15.730 12.799 5.256 1.00 73.69 174 ILE A CA 1
ATOM 1342 C C . ILE A 1 174 ? -14.527 13.704 5.480 1.00 73.69 174 ILE A C 1
ATOM 1344 O O . ILE A 1 174 ? -13.414 13.334 5.124 1.00 73.69 174 ILE A O 1
ATOM 1348 N N . TYR A 1 175 ? -14.727 14.851 6.116 1.00 82.44 175 TYR A N 1
ATOM 1349 C CA . TYR A 1 175 ? -13.640 15.726 6.530 1.00 82.44 175 TYR A CA 1
ATOM 1350 C C . TYR A 1 175 ? -13.567 15.787 8.056 1.00 82.44 175 TYR A C 1
ATOM 1352 O O . TYR A 1 175 ? -14.553 16.095 8.734 1.00 82.44 175 TYR A O 1
ATOM 1360 N N . ILE A 1 176 ? -12.387 15.482 8.602 1.00 86.69 176 ILE A N 1
ATOM 1361 C CA . ILE A 1 176 ? -12.108 15.548 10.041 1.00 86.69 176 ILE A CA 1
ATOM 1362 C C . ILE A 1 176 ? -10.976 16.567 10.257 1.00 86.69 176 ILE A C 1
ATOM 1364 O O . ILE A 1 176 ? -9.803 16.208 10.124 1.00 86.69 176 ILE A O 1
ATOM 1368 N N . PRO A 1 177 ? -11.296 17.835 10.597 1.00 87.25 177 PRO A N 1
ATOM 1369 C CA . PRO A 1 177 ? -10.312 18.921 10.647 1.00 87.25 177 PRO A CA 1
ATOM 1370 C C . PRO A 1 177 ? -9.122 18.634 11.569 1.00 87.25 177 PRO A C 1
ATOM 1372 O O . PRO A 1 177 ? -7.979 18.916 11.218 1.00 87.25 177 PRO A O 1
ATOM 1375 N N . PHE A 1 178 ? -9.388 18.038 12.735 1.00 88.94 178 PHE A N 1
ATOM 1376 C CA . PHE A 1 178 ? -8.360 17.693 13.718 1.00 88.94 178 PHE A CA 1
ATOM 1377 C C . PHE A 1 178 ? -7.330 16.710 13.148 1.00 88.94 178 PHE A C 1
ATOM 1379 O O . PHE A 1 178 ? -6.128 16.939 13.240 1.00 88.94 178 PHE A O 1
ATOM 1386 N N . VAL A 1 179 ? -7.806 15.651 12.490 1.00 90.50 179 VAL A N 1
ATOM 1387 C CA . VAL A 1 179 ? -6.946 14.633 11.873 1.00 90.50 179 VAL A CA 1
ATOM 1388 C C . VAL A 1 179 ? -6.151 15.233 10.721 1.00 90.50 179 VAL A C 1
ATOM 1390 O O . VAL A 1 179 ? -4.976 14.924 10.578 1.00 90.50 179 VAL A O 1
ATOM 1393 N N . ASN A 1 180 ? -6.752 16.128 9.933 1.00 91.31 180 ASN A N 1
ATOM 1394 C CA . ASN A 1 180 ? -6.059 16.792 8.832 1.00 91.31 180 ASN A CA 1
ATOM 1395 C C . ASN A 1 180 ? -4.856 17.618 9.317 1.00 91.31 180 ASN A C 1
ATOM 1397 O O . ASN A 1 180 ? -3.764 17.499 8.770 1.00 91.31 180 ASN A O 1
ATOM 1401 N N . TRP A 1 181 ? -5.043 18.426 10.364 1.00 92.06 181 TRP A N 1
ATOM 1402 C CA . TRP A 1 181 ? -3.953 19.201 10.964 1.00 92.06 181 TRP A CA 1
ATOM 1403 C C . TRP A 1 181 ? -2.895 18.310 11.615 1.00 92.06 181 TRP A C 1
ATOM 1405 O O . TRP A 1 181 ? -1.703 18.562 11.457 1.00 92.06 181 TRP A O 1
ATOM 1415 N N . MET A 1 182 ? -3.316 17.240 12.292 1.00 91.06 182 MET A N 1
ATOM 1416 C CA . MET A 1 182 ? -2.395 16.263 12.871 1.00 91.06 182 MET A CA 1
ATOM 1417 C C . MET A 1 182 ? -1.540 15.582 11.792 1.00 91.06 182 MET A C 1
ATOM 1419 O O . MET A 1 182 ? -0.326 15.486 11.952 1.00 91.06 182 MET A O 1
ATOM 1423 N N . LEU A 1 183 ? -2.152 15.158 10.679 1.00 91.19 183 LEU A N 1
ATOM 1424 C CA . LEU A 1 183 ? -1.443 14.586 9.531 1.00 91.19 183 LEU A CA 1
ATOM 1425 C C . LEU A 1 183 ? -0.472 15.595 8.918 1.00 91.19 183 LEU A C 1
ATOM 1427 O O . LEU A 1 183 ? 0.666 15.233 8.640 1.00 91.19 183 LEU A O 1
ATOM 1431 N N . TYR A 1 184 ? -0.885 16.855 8.752 1.00 91.62 184 TYR A N 1
ATOM 1432 C CA . TYR A 1 184 ? -0.010 17.911 8.242 1.00 91.62 184 TYR A CA 1
ATOM 1433 C C . TYR A 1 184 ? 1.245 18.078 9.109 1.00 91.62 184 TYR A C 1
ATOM 1435 O O . TYR A 1 184 ? 2.360 18.017 8.593 1.00 91.62 184 TYR A O 1
ATOM 1443 N N . VAL A 1 185 ? 1.080 18.214 10.428 1.00 91.94 185 VAL A N 1
ATOM 1444 C CA . VAL A 1 185 ? 2.209 18.346 11.363 1.00 91.94 185 VAL A CA 1
ATOM 1445 C C . VAL A 1 185 ? 3.103 17.105 11.325 1.00 91.94 185 VAL A C 1
ATOM 1447 O O . VAL A 1 185 ? 4.322 17.238 11.247 1.00 91.94 185 VAL A O 1
ATOM 1450 N N . ALA A 1 186 ? 2.517 15.904 11.324 1.00 88.81 186 ALA A N 1
ATOM 1451 C CA . ALA A 1 186 ? 3.276 14.658 11.251 1.00 88.81 186 ALA A CA 1
ATOM 1452 C C . ALA A 1 186 ? 4.106 14.562 9.959 1.00 88.81 186 ALA A C 1
ATOM 1454 O O . ALA A 1 186 ? 5.282 14.213 10.014 1.00 88.81 186 ALA A O 1
ATOM 1455 N N . VAL A 1 187 ? 3.528 14.926 8.810 1.00 89.12 187 VAL A N 1
ATOM 1456 C CA . VAL A 1 187 ? 4.232 14.941 7.519 1.00 89.12 187 VAL A CA 1
ATOM 1457 C C . VAL A 1 187 ? 5.375 15.958 7.526 1.00 89.12 187 VAL A C 1
ATOM 1459 O O . VAL A 1 187 ? 6.474 15.621 7.093 1.00 89.12 187 VAL A O 1
ATOM 1462 N N . VAL A 1 188 ? 5.163 17.165 8.061 1.00 89.56 188 VAL A N 1
ATOM 1463 C CA . VAL A 1 188 ? 6.225 18.181 8.181 1.00 89.56 188 VAL A CA 1
ATOM 1464 C C . VAL A 1 188 ? 7.379 17.673 9.049 1.00 89.56 188 VAL A C 1
ATOM 1466 O O . VAL A 1 188 ? 8.534 17.783 8.642 1.00 89.56 188 VAL A O 1
ATOM 1469 N N . ILE A 1 189 ? 7.083 17.063 10.202 1.00 87.19 189 ILE A N 1
ATOM 1470 C CA . ILE A 1 189 ? 8.105 16.471 11.079 1.00 87.19 189 ILE A CA 1
ATOM 1471 C C . ILE A 1 189 ? 8.898 15.392 10.335 1.00 87.19 189 ILE A C 1
ATOM 1473 O O . ILE A 1 189 ? 10.126 15.383 10.402 1.00 87.19 189 ILE A O 1
ATOM 1477 N N . VAL A 1 190 ? 8.217 14.500 9.611 1.00 84.62 190 VAL A N 1
ATOM 1478 C CA . VAL A 1 190 ? 8.868 13.420 8.855 1.00 84.62 190 VAL A CA 1
ATOM 1479 C C . VAL A 1 190 ? 9.772 13.975 7.752 1.00 84.62 190 VAL A C 1
ATOM 1481 O O . VAL A 1 190 ? 10.904 13.514 7.628 1.00 84.62 190 VAL A O 1
ATOM 1484 N N . ILE A 1 191 ? 9.320 14.981 6.996 1.00 84.94 191 ILE A N 1
ATOM 1485 C CA . ILE A 1 191 ? 10.117 15.617 5.933 1.00 84.94 191 ILE A CA 1
ATOM 1486 C C . ILE A 1 191 ? 11.391 16.244 6.510 1.00 84.94 191 ILE A C 1
ATOM 1488 O O . ILE A 1 191 ? 12.476 16.002 5.985 1.00 84.94 191 ILE A O 1
ATOM 1492 N N . VAL A 1 192 ? 11.266 17.000 7.604 1.00 84.81 192 VAL A N 1
ATOM 1493 C CA . VAL A 1 192 ? 12.409 17.654 8.265 1.00 84.81 192 VAL A CA 1
ATOM 1494 C C . VAL A 1 192 ? 13.360 16.634 8.898 1.00 84.81 192 VAL A C 1
ATOM 1496 O O . VAL A 1 192 ? 14.561 16.856 8.903 1.00 84.81 192 VAL A O 1
ATOM 1499 N N . SER A 1 193 ? 12.851 15.512 9.415 1.00 80.44 193 SER A N 1
ATOM 1500 C CA . SER A 1 193 ? 13.690 14.522 10.110 1.00 80.44 193 SER A CA 1
ATOM 1501 C C . SER A 1 193 ? 14.440 13.577 9.169 1.00 80.44 193 SER A C 1
ATOM 1503 O O . SER A 1 193 ? 15.511 13.099 9.528 1.00 80.44 193 SER A O 1
ATOM 1505 N N . PHE A 1 194 ? 13.862 13.234 8.010 1.00 75.06 194 PHE A N 1
ATOM 1506 C CA . PHE A 1 194 ? 14.421 12.201 7.129 1.00 75.06 194 PHE A CA 1
ATOM 1507 C C . PHE A 1 194 ? 15.273 12.754 5.985 1.00 75.06 194 PHE A C 1
ATOM 1509 O O . PHE A 1 194 ? 16.156 12.016 5.552 1.00 75.06 194 PHE A O 1
ATOM 1516 N N . GLU A 1 195 ? 15.028 14.001 5.543 1.00 73.12 195 GLU A N 1
ATOM 1517 C CA . GLU A 1 195 ? 15.699 14.781 4.474 1.00 73.12 195 GLU A CA 1
ATOM 1518 C C . GLU A 1 195 ? 15.794 14.097 3.087 1.00 73.12 195 GLU A C 1
ATOM 1520 O O . GLU A 1 195 ? 15.440 14.688 2.066 1.00 73.12 195 GLU A O 1
ATOM 1525 N N . HIS A 1 196 ? 16.213 12.832 3.035 1.00 69.06 196 HIS A N 1
ATOM 1526 C CA . HIS A 1 196 ? 16.335 11.975 1.864 1.00 69.06 196 HIS A CA 1
ATOM 1527 C C . HIS A 1 196 ? 15.186 10.957 1.744 1.00 69.06 196 HIS A C 1
ATOM 1529 O O . HIS A 1 196 ? 14.830 10.243 2.686 1.00 69.06 196 HIS A O 1
ATOM 1535 N N . SER A 1 197 ? 14.662 10.806 0.523 1.00 67.69 197 SER A N 1
ATOM 1536 C CA . SER A 1 197 ? 13.575 9.871 0.185 1.00 67.69 197 SER A CA 1
ATOM 1537 C C . SER A 1 197 ? 13.926 8.396 0.420 1.00 67.69 197 SER A C 1
ATOM 1539 O O . SER A 1 197 ? 13.044 7.596 0.737 1.00 67.69 197 SER A O 1
ATOM 1541 N N . SER A 1 198 ? 15.207 8.028 0.318 1.00 67.31 198 SER A N 1
ATOM 1542 C CA . SER A 1 198 ? 15.691 6.659 0.543 1.00 67.31 198 SER A CA 1
ATOM 1543 C C . SER A 1 198 ? 15.457 6.177 1.975 1.00 67.31 198 SER A C 1
ATOM 1545 O O . SER A 1 198 ? 15.081 5.023 2.185 1.00 67.31 198 SER A O 1
ATOM 1547 N N . ASN A 1 199 ? 15.628 7.063 2.959 1.00 68.25 199 ASN A N 1
ATOM 1548 C CA . ASN A 1 199 ? 15.457 6.726 4.371 1.00 68.25 199 ASN A CA 1
ATOM 1549 C C . ASN A 1 199 ? 13.969 6.535 4.709 1.00 68.25 199 ASN A C 1
ATOM 1551 O O . ASN A 1 199 ? 13.608 5.653 5.490 1.00 68.25 199 ASN A O 1
ATOM 1555 N N . LEU A 1 200 ? 13.091 7.314 4.067 1.00 69.69 200 LEU A N 1
ATOM 1556 C CA . LEU A 1 200 ? 11.642 7.202 4.243 1.00 69.69 200 LEU A CA 1
ATOM 1557 C C . LEU A 1 200 ? 11.094 5.882 3.680 1.00 69.69 200 LEU A C 1
ATOM 1559 O O . LEU A 1 200 ? 10.237 5.248 4.298 1.00 69.69 200 LEU A O 1
ATOM 1563 N N . ALA A 1 201 ? 11.618 5.441 2.533 1.00 70.00 201 ALA A N 1
ATOM 1564 C CA . ALA A 1 201 ? 11.214 4.188 1.903 1.00 70.00 201 ALA A CA 1
ATOM 1565 C C . ALA A 1 201 ? 11.513 2.973 2.800 1.00 70.00 201 ALA A C 1
ATOM 1567 O O . ALA A 1 201 ? 10.666 2.098 2.978 1.00 70.00 201 ALA A O 1
ATOM 1568 N N . ALA A 1 202 ? 12.690 2.951 3.432 1.00 68.94 202 ALA A N 1
ATOM 1569 C CA . ALA A 1 202 ? 13.065 1.911 4.387 1.00 68.94 202 ALA A CA 1
ATOM 1570 C C . ALA A 1 202 ? 12.119 1.853 5.601 1.00 68.94 202 ALA A C 1
ATOM 1572 O O . ALA A 1 202 ? 11.711 0.766 6.013 1.00 68.94 202 ALA A O 1
ATOM 1573 N N . ALA A 1 203 ? 11.728 3.014 6.139 1.00 73.06 203 ALA A N 1
ATOM 1574 C CA . ALA A 1 203 ? 10.828 3.094 7.284 1.00 73.06 203 ALA A CA 1
ATOM 1575 C C . ALA A 1 203 ? 9.435 2.524 6.973 1.00 73.06 203 ALA A C 1
ATOM 1577 O O . ALA A 1 203 ? 8.879 1.746 7.751 1.00 73.06 203 ALA A O 1
ATOM 1578 N N . TYR A 1 204 ? 8.889 2.882 5.811 1.00 78.06 204 TYR A N 1
ATOM 1579 C CA . TYR A 1 204 ? 7.557 2.461 5.386 1.00 78.06 204 TYR A CA 1
ATOM 1580 C C . TYR A 1 204 ? 7.453 0.941 5.161 1.00 78.06 204 TYR A C 1
ATOM 1582 O O . TYR A 1 204 ? 6.456 0.331 5.552 1.00 78.06 204 TYR A O 1
ATOM 1590 N N . GLY A 1 205 ? 8.504 0.303 4.629 1.00 81.94 205 GLY A N 1
ATOM 1591 C CA . GLY A 1 205 ? 8.516 -1.138 4.340 1.00 81.94 205 GLY A CA 1
ATOM 1592 C C . GLY A 1 205 ? 8.247 -2.033 5.558 1.00 81.94 205 GLY A C 1
ATOM 1593 O O . GLY A 1 205 ? 7.512 -3.016 5.447 1.00 81.94 205 GLY A O 1
AT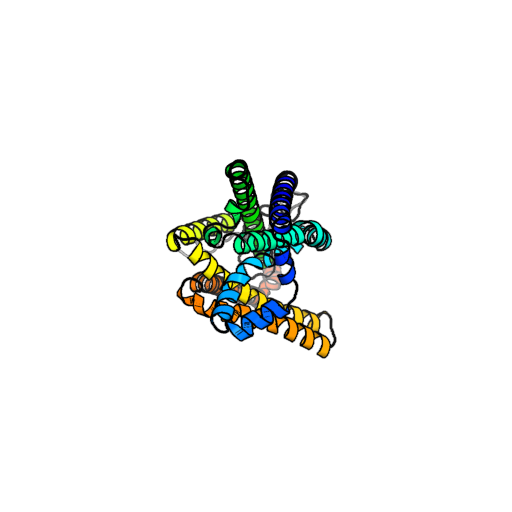OM 1594 N N . ILE A 1 206 ? 8.767 -1.680 6.741 1.00 84.12 206 ILE A N 1
ATOM 1595 C CA . ILE A 1 206 ? 8.536 -2.457 7.977 1.00 84.12 206 ILE A CA 1
ATOM 1596 C C . ILE A 1 206 ? 7.070 -2.393 8.407 1.00 84.12 206 ILE A C 1
ATOM 1598 O O . ILE A 1 206 ? 6.481 -3.410 8.774 1.00 84.12 206 ILE A O 1
ATOM 1602 N N . ALA A 1 207 ? 6.467 -1.204 8.355 1.00 85.62 207 ALA A N 1
ATOM 1603 C CA . ALA A 1 207 ? 5.079 -1.022 8.757 1.00 85.62 207 ALA A CA 1
ATOM 1604 C C . ALA A 1 207 ? 4.137 -1.835 7.862 1.00 85.62 207 ALA A C 1
ATOM 1606 O O . ALA A 1 207 ? 3.270 -2.543 8.370 1.00 85.62 207 ALA A O 1
ATOM 1607 N N . VAL A 1 208 ? 4.348 -1.784 6.545 1.00 86.50 208 VAL A N 1
ATOM 1608 C CA . VAL A 1 208 ? 3.495 -2.482 5.575 1.00 86.50 208 VAL A CA 1
ATOM 1609 C C . VAL A 1 208 ? 3.677 -3.995 5.634 1.00 86.50 208 VAL A C 1
ATOM 1611 O O . VAL A 1 208 ? 2.701 -4.734 5.680 1.00 86.50 208 VAL A O 1
ATOM 1614 N N . THR A 1 209 ? 4.909 -4.497 5.706 1.00 88.38 209 THR A N 1
ATOM 1615 C CA . THR A 1 209 ? 5.120 -5.950 5.861 1.00 88.38 209 THR A CA 1
ATOM 1616 C C . THR A 1 209 ? 4.540 -6.474 7.174 1.00 88.38 209 THR A C 1
ATOM 1618 O O . THR A 1 209 ? 3.936 -7.546 7.198 1.00 88.38 209 THR A O 1
ATOM 1621 N N . GLY A 1 210 ? 4.631 -5.690 8.253 1.00 88.94 210 GLY A N 1
ATOM 1622 C CA . GLY A 1 210 ? 3.977 -6.006 9.520 1.00 88.94 210 GLY A CA 1
ATOM 1623 C C . GLY A 1 210 ? 2.451 -6.069 9.396 1.00 88.94 210 GLY A C 1
ATOM 1624 O O . GLY A 1 210 ? 1.831 -7.015 9.890 1.00 88.94 210 GLY A O 1
ATOM 1625 N N . THR A 1 211 ? 1.827 -5.110 8.702 1.00 88.19 211 THR A N 1
ATOM 1626 C CA . THR A 1 211 ? 0.374 -5.144 8.470 1.00 88.19 211 THR A CA 1
ATOM 1627 C C . THR A 1 211 ? -0.041 -6.293 7.556 1.00 88.19 211 THR A C 1
ATOM 1629 O O . THR A 1 211 ? -1.107 -6.862 7.792 1.00 88.19 211 THR A O 1
ATOM 1632 N N . MET A 1 212 ? 0.779 -6.695 6.579 1.00 89.56 212 MET A N 1
ATOM 1633 C CA . MET A 1 212 ? 0.527 -7.877 5.742 1.00 89.56 212 MET A CA 1
ATOM 1634 C C . MET A 1 212 ? 0.482 -9.156 6.586 1.00 89.56 212 MET A C 1
ATOM 1636 O O . MET A 1 212 ? -0.544 -9.837 6.582 1.00 89.56 212 MET A O 1
ATOM 1640 N N . VAL A 1 213 ? 1.508 -9.409 7.412 1.00 91.50 213 VAL A N 1
ATOM 1641 C CA . VAL A 1 213 ? 1.547 -10.568 8.328 1.00 91.50 213 VAL A CA 1
ATOM 1642 C C . VAL A 1 213 ? 0.319 -10.588 9.244 1.00 91.50 213 VAL A C 1
ATOM 1644 O O . VAL A 1 213 ? -0.365 -11.609 9.365 1.00 91.50 213 VAL A O 1
ATOM 1647 N N . LEU A 1 214 ? -0.002 -9.450 9.870 1.00 91.75 214 LEU A N 1
ATOM 1648 C CA . LEU A 1 214 ? -1.170 -9.335 10.748 1.00 91.75 214 LEU A CA 1
ATOM 1649 C C . LEU A 1 214 ? -2.480 -9.579 9.991 1.00 91.75 214 LEU A C 1
ATOM 1651 O O . LEU A 1 214 ? -3.357 -10.282 10.493 1.00 91.75 214 LEU A O 1
ATOM 1655 N N . THR A 1 215 ? -2.616 -9.042 8.781 1.00 90.31 215 THR A N 1
ATOM 1656 C CA . THR A 1 215 ? -3.818 -9.213 7.957 1.00 90.31 215 THR A CA 1
ATOM 1657 C C . THR A 1 215 ? -3.987 -10.666 7.524 1.00 90.31 215 THR A C 1
ATOM 1659 O O . THR A 1 215 ? -5.103 -11.180 7.591 1.00 90.31 215 THR A O 1
ATOM 1662 N N . SER A 1 216 ? -2.909 -11.365 7.171 1.00 91.69 216 SER A N 1
ATOM 1663 C CA . SER A 1 216 ? -2.927 -12.797 6.844 1.00 91.69 216 SER A CA 1
ATOM 1664 C C . SER A 1 216 ? -3.429 -13.646 8.022 1.00 91.69 216 SER A C 1
ATOM 1666 O O . SER A 1 216 ? -4.291 -14.518 7.853 1.00 91.69 216 SER A O 1
ATOM 1668 N N . ILE A 1 217 ? -2.988 -13.335 9.245 1.00 92.69 217 ILE A N 1
ATOM 1669 C CA . ILE A 1 217 ? -3.445 -14.008 10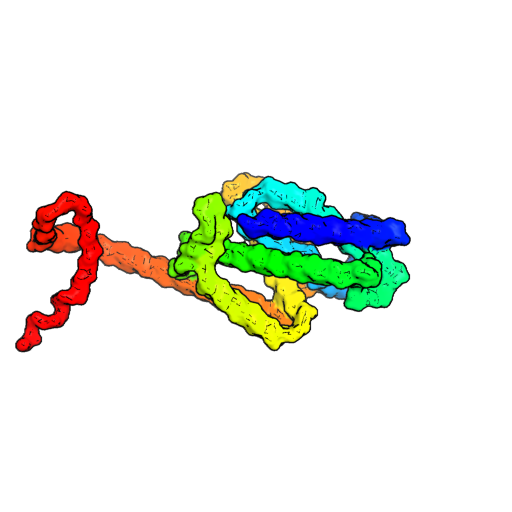.473 1.00 92.69 217 ILE A CA 1
ATOM 1670 C C . ILE A 1 217 ? -4.909 -13.659 10.797 1.00 92.69 217 ILE A C 1
ATOM 1672 O O . ILE A 1 217 ? -5.718 -14.543 11.092 1.00 92.69 217 ILE A O 1
ATOM 1676 N N . LEU A 1 218 ? -5.285 -12.380 10.736 1.00 92.31 218 LEU A N 1
ATOM 1677 C CA . LEU A 1 218 ? -6.646 -11.936 11.054 1.00 92.31 218 LEU A CA 1
ATOM 1678 C C . LEU A 1 218 ? -7.666 -12.443 10.027 1.00 92.31 218 LEU A C 1
ATOM 1680 O O . LEU A 1 218 ? -8.725 -12.936 10.409 1.00 92.31 218 LEU A O 1
ATOM 1684 N N . SER A 1 219 ? -7.337 -12.386 8.737 1.00 90.69 219 SER A N 1
ATOM 1685 C CA . SER A 1 219 ? -8.194 -12.855 7.642 1.00 90.69 219 SER A CA 1
ATOM 1686 C C . SER A 1 219 ? -8.503 -14.347 7.768 1.00 90.69 219 SER A C 1
ATOM 1688 O O . SER A 1 219 ? -9.661 -14.761 7.700 1.00 90.69 219 SER A O 1
ATOM 1690 N N . THR A 1 220 ? -7.490 -15.165 8.056 1.00 91.56 220 THR A N 1
ATOM 1691 C CA . THR A 1 220 ? -7.669 -16.612 8.264 1.00 91.56 220 THR A CA 1
ATOM 1692 C C . THR A 1 220 ? -8.417 -16.924 9.562 1.00 91.56 220 THR A C 1
ATOM 1694 O O . THR A 1 220 ? -9.237 -17.846 9.596 1.00 91.56 220 THR A O 1
ATOM 1697 N N . THR A 1 221 ? -8.225 -16.116 10.608 1.00 91.44 221 THR A N 1
ATOM 1698 C CA . THR A 1 221 ? -9.012 -16.207 11.848 1.00 91.44 221 THR A CA 1
ATOM 1699 C C . THR A 1 221 ? -10.492 -15.930 11.586 1.00 91.44 221 THR A C 1
ATOM 1701 O O . THR A 1 221 ? -11.342 -16.710 12.018 1.00 91.44 221 THR A O 1
ATOM 1704 N N . VAL A 1 222 ? -10.814 -14.882 10.822 1.00 92.31 222 VAL A N 1
ATOM 1705 C CA . VAL A 1 222 ? -12.192 -14.557 10.417 1.00 92.31 222 VAL A CA 1
ATOM 1706 C C . VAL A 1 222 ? -12.778 -15.656 9.528 1.00 92.31 222 VAL A C 1
ATOM 1708 O O . VAL A 1 222 ? -13.906 -16.088 9.768 1.00 92.31 222 VAL A O 1
ATOM 1711 N N . ALA A 1 223 ? -12.019 -16.175 8.559 1.00 92.19 223 ALA A N 1
ATOM 1712 C CA . ALA A 1 223 ? -12.471 -17.266 7.693 1.00 92.19 223 ALA A CA 1
ATOM 1713 C C . ALA A 1 223 ? -12.823 -18.536 8.485 1.00 92.19 223 ALA A C 1
ATOM 1715 O O . ALA A 1 223 ? -13.783 -19.241 8.165 1.00 92.19 223 ALA A O 1
ATOM 1716 N N . ARG A 1 224 ? -12.081 -18.812 9.562 1.00 90.88 224 ARG A N 1
ATOM 1717 C CA . ARG A 1 224 ? -12.358 -19.940 10.453 1.00 90.88 224 ARG A CA 1
ATOM 1718 C C . ARG A 1 224 ? -13.527 -19.676 11.400 1.00 90.88 224 ARG A C 1
ATOM 1720 O O . ARG A 1 224 ? -14.396 -20.532 11.534 1.00 90.88 224 ARG A O 1
ATOM 1727 N N . GLN A 1 225 ? -13.519 -18.546 12.102 1.00 90.69 225 GLN A N 1
ATOM 1728 C CA . GLN A 1 225 ? -14.466 -18.282 13.189 1.00 90.69 225 GLN A CA 1
ATOM 1729 C C . GLN A 1 225 ? -15.822 -17.792 12.684 1.00 90.69 225 GLN A C 1
ATOM 1731 O O . GLN A 1 225 ? -16.842 -18.201 13.223 1.00 90.69 225 GLN A O 1
ATOM 1736 N N . ASN A 1 226 ? -15.832 -16.939 11.660 1.00 92.06 226 ASN A N 1
ATOM 1737 C CA . ASN A 1 226 ? -17.036 -16.252 11.197 1.00 92.06 226 ASN A CA 1
ATOM 1738 C C . ASN A 1 226 ? -17.612 -16.867 9.913 1.00 92.06 226 ASN A C 1
ATOM 1740 O O . ASN A 1 226 ? -18.818 -16.825 9.699 1.00 92.06 226 ASN A O 1
ATOM 1744 N N . TRP A 1 227 ? -16.762 -17.427 9.042 1.00 93.12 227 TRP A N 1
ATOM 1745 C CA . TRP A 1 227 ? -17.204 -18.089 7.802 1.00 93.12 227 TRP A CA 1
ATOM 1746 C C . TRP A 1 227 ? -17.203 -19.618 7.883 1.00 93.12 227 TRP A C 1
ATOM 1748 O O . TRP A 1 227 ? -17.645 -20.270 6.941 1.00 93.12 227 TRP A O 1
ATOM 1758 N N . HIS A 1 228 ? -16.734 -20.191 8.997 1.00 90.75 228 HIS A N 1
ATOM 1759 C CA . HIS A 1 228 ? -16.734 -21.634 9.266 1.00 90.75 228 HIS A CA 1
ATOM 1760 C C . HIS A 1 228 ? -16.070 -22.493 8.173 1.00 90.75 228 HIS A C 1
ATOM 1762 O O . HIS A 1 228 ? -16.498 -23.615 7.900 1.00 90.75 228 HIS A O 1
ATOM 1768 N N . TRP A 1 229 ? -15.007 -21.993 7.537 1.00 92.50 229 TRP A N 1
ATOM 1769 C CA . TRP A 1 229 ? -14.269 -22.759 6.529 1.00 92.50 229 TRP A CA 1
ATOM 1770 C C . TRP A 1 229 ? -13.516 -23.950 7.136 1.00 92.50 229 TRP A C 1
ATOM 1772 O O . TRP A 1 229 ? -13.141 -23.954 8.312 1.00 92.50 229 TRP A O 1
ATOM 1782 N N . ASN A 1 230 ? -13.243 -24.966 6.310 1.00 92.69 230 ASN A N 1
ATOM 1783 C CA . ASN A 1 230 ? -12.495 -26.152 6.727 1.00 92.69 230 ASN A CA 1
ATOM 1784 C C . ASN A 1 230 ? -11.105 -25.766 7.274 1.00 92.69 230 ASN A C 1
ATOM 1786 O O . ASN A 1 230 ? -10.324 -25.097 6.593 1.00 92.69 230 ASN A O 1
ATOM 1790 N N . LYS A 1 231 ? -10.769 -26.253 8.478 1.00 90.88 231 LYS A N 1
ATOM 1791 C CA . LYS A 1 231 ? -9.499 -25.982 9.173 1.00 90.88 231 LYS A CA 1
ATOM 1792 C C . LYS A 1 231 ? -8.263 -26.256 8.311 1.00 90.88 231 LYS A C 1
ATOM 1794 O O . LYS A 1 231 ? -7.303 -25.500 8.391 1.00 90.88 231 LYS A O 1
ATOM 1799 N N . TYR A 1 232 ? -8.293 -27.304 7.485 1.00 92.69 232 TYR A N 1
ATOM 1800 C CA . TYR A 1 232 ? -7.160 -27.671 6.631 1.00 92.69 232 TYR A CA 1
ATOM 1801 C C . TYR A 1 232 ? -6.979 -26.682 5.481 1.00 92.69 232 TYR A C 1
ATOM 1803 O O . TYR A 1 232 ? -5.859 -26.286 5.178 1.00 92.69 232 TYR A O 1
ATOM 1811 N N . PHE A 1 233 ? -8.086 -26.228 4.893 1.00 92.31 233 PHE A N 1
ATOM 1812 C CA . PHE A 1 233 ? -8.068 -25.236 3.825 1.00 92.31 233 PHE A CA 1
ATOM 1813 C C . PHE A 1 233 ? -7.586 -23.874 4.339 1.00 92.31 233 PHE A C 1
ATOM 1815 O O . PHE A 1 233 ? -6.728 -23.246 3.726 1.00 92.31 233 PHE A O 1
ATOM 1822 N N . VAL A 1 234 ? -8.060 -23.458 5.519 1.00 92.69 234 VAL A N 1
ATOM 1823 C CA . VAL A 1 234 ? -7.594 -22.226 6.172 1.00 92.69 234 VAL A CA 1
ATOM 1824 C C . VAL A 1 234 ? -6.108 -22.312 6.534 1.00 92.69 234 VAL A C 1
ATOM 1826 O O . VAL A 1 234 ? -5.378 -21.353 6.303 1.00 92.69 234 VAL A O 1
ATOM 1829 N N . ALA A 1 235 ? -5.643 -23.448 7.066 1.00 92.88 235 ALA A N 1
ATOM 1830 C CA . ALA A 1 235 ? -4.231 -23.644 7.392 1.00 92.88 235 ALA A CA 1
ATOM 1831 C C . ALA A 1 235 ? -3.338 -23.595 6.143 1.00 92.88 235 ALA A C 1
ATOM 1833 O O . ALA A 1 235 ? -2.284 -22.968 6.177 1.00 92.88 235 ALA A O 1
ATOM 1834 N N . LEU A 1 236 ? -3.779 -24.195 5.034 1.00 94.38 236 LEU A N 1
ATOM 1835 C CA . LEU A 1 236 ? -3.060 -24.145 3.762 1.00 94.38 236 LEU A CA 1
ATOM 1836 C C . LEU A 1 236 ? -2.937 -22.708 3.239 1.00 94.38 236 LEU A C 1
ATOM 1838 O O . LEU A 1 236 ? -1.846 -22.296 2.856 1.00 94.38 236 LEU A O 1
ATOM 1842 N N . ILE A 1 237 ? -4.022 -21.928 3.284 1.00 93.25 237 ILE A N 1
ATOM 1843 C CA . ILE A 1 237 ? -4.003 -20.509 2.897 1.00 93.25 237 ILE A CA 1
ATOM 1844 C C . ILE A 1 237 ? -3.072 -19.703 3.808 1.00 93.25 237 ILE A C 1
ATOM 1846 O O . ILE A 1 237 ? -2.285 -18.895 3.320 1.00 93.25 237 ILE A O 1
ATOM 1850 N N . LEU A 1 238 ? -3.134 -19.932 5.123 1.00 94.19 238 LEU A N 1
ATOM 1851 C CA . LEU A 1 238 ? -2.279 -19.237 6.081 1.00 94.19 238 LEU A CA 1
ATOM 1852 C C . LEU A 1 238 ? -0.797 -19.505 5.805 1.00 94.19 238 LEU A C 1
ATOM 1854 O O . LEU A 1 238 ? -0.007 -18.567 5.771 1.00 94.19 238 LEU A O 1
ATOM 1858 N N . ILE A 1 239 ? -0.429 -20.769 5.587 1.00 94.44 239 ILE A N 1
ATOM 1859 C CA . ILE A 1 239 ? 0.949 -21.153 5.267 1.00 94.44 239 ILE A CA 1
ATOM 1860 C C . ILE A 1 239 ? 1.380 -20.518 3.945 1.00 94.44 239 ILE A C 1
ATOM 1862 O O . ILE A 1 239 ? 2.476 -19.970 3.875 1.00 94.44 239 ILE A O 1
ATOM 1866 N N . ALA A 1 240 ? 0.522 -20.535 2.922 1.00 93.19 240 ALA A N 1
ATOM 1867 C CA . ALA A 1 240 ? 0.829 -19.930 1.630 1.00 93.19 240 ALA A CA 1
ATOM 1868 C C . ALA A 1 240 ? 1.115 -18.421 1.747 1.00 93.19 240 ALA A C 1
ATOM 1870 O O . ALA A 1 240 ? 2.103 -17.953 1.185 1.00 93.19 240 ALA A O 1
ATOM 1871 N N . PHE A 1 241 ? 0.310 -17.672 2.510 1.00 92.00 241 PHE A N 1
ATOM 1872 C CA . PHE A 1 241 ? 0.551 -16.241 2.727 1.00 92.00 241 PHE A CA 1
ATOM 1873 C C . PHE A 1 241 ? 1.774 -15.975 3.606 1.00 92.00 241 PHE A C 1
ATOM 1875 O O . PHE A 1 241 ? 2.644 -15.197 3.223 1.00 92.00 241 PHE A O 1
ATOM 1882 N N . LEU A 1 242 ? 1.908 -16.665 4.742 1.00 93.12 242 LEU A N 1
ATOM 1883 C CA . LEU A 1 242 ? 3.045 -16.462 5.644 1.00 93.12 242 LEU A CA 1
ATOM 1884 C C . LEU A 1 242 ? 4.383 -16.872 5.020 1.00 93.12 242 LEU A C 1
ATOM 1886 O O . LEU A 1 242 ? 5.411 -16.299 5.374 1.00 93.12 242 LEU A O 1
ATOM 1890 N N . CYS A 1 243 ? 4.383 -17.811 4.071 1.00 91.69 243 CYS A N 1
ATOM 1891 C CA . CYS A 1 243 ? 5.582 -18.176 3.322 1.00 91.69 243 CYS A CA 1
ATOM 1892 C C . CYS A 1 243 ? 6.141 -17.006 2.492 1.00 91.69 243 CYS A C 1
ATOM 1894 O O . CYS A 1 243 ? 7.339 -16.988 2.223 1.00 91.69 243 CYS A O 1
ATOM 1896 N N . VAL A 1 244 ? 5.304 -16.038 2.107 1.00 88.56 244 VAL A N 1
ATOM 1897 C CA . VAL A 1 244 ? 5.714 -14.816 1.396 1.00 88.56 244 VAL A CA 1
ATOM 1898 C C . VAL A 1 244 ? 5.908 -13.656 2.374 1.00 88.56 244 VAL A C 1
ATOM 1900 O O . VAL A 1 244 ? 6.928 -12.966 2.325 1.00 88.56 244 VAL A O 1
ATOM 1903 N N . ASP A 1 245 ? 4.965 -13.469 3.299 1.00 90.25 245 ASP A N 1
ATOM 1904 C CA . ASP A 1 245 ? 4.955 -12.319 4.203 1.00 90.25 245 ASP A CA 1
ATOM 1905 C C . ASP A 1 245 ? 6.113 -12.356 5.211 1.00 90.25 245 ASP A C 1
ATOM 1907 O O . ASP A 1 245 ? 6.722 -11.320 5.477 1.00 90.25 245 ASP A O 1
ATOM 1911 N N . ILE A 1 246 ? 6.453 -13.533 5.762 1.00 91.25 246 ILE A N 1
ATOM 1912 C CA . ILE A 1 246 ? 7.524 -13.649 6.765 1.00 91.25 246 ILE A CA 1
ATOM 1913 C C . ILE A 1 246 ? 8.886 -13.287 6.159 1.00 91.25 246 ILE A C 1
ATOM 1915 O O . ILE A 1 246 ? 9.550 -12.436 6.749 1.00 91.25 246 ILE A O 1
ATOM 1919 N N . PRO A 1 247 ? 9.316 -13.841 5.004 1.00 89.62 247 PRO A N 1
ATOM 1920 C CA . PRO A 1 247 ? 10.563 -13.416 4.368 1.00 89.62 247 PRO A CA 1
ATOM 1921 C C . PRO A 1 247 ? 10.607 -11.925 4.022 1.00 89.62 247 PRO A C 1
ATOM 1923 O O . PRO A 1 247 ? 11.648 -11.292 4.186 1.00 89.62 247 PRO A O 1
ATOM 1926 N N . LEU A 1 248 ? 9.491 -11.339 3.572 1.00 88.44 248 LEU A N 1
ATOM 1927 C CA . LEU A 1 248 ? 9.420 -9.899 3.302 1.00 88.44 248 LEU A CA 1
ATOM 1928 C C . LEU A 1 248 ? 9.566 -9.075 4.586 1.00 88.44 248 LEU A C 1
ATOM 1930 O O . LEU A 1 248 ? 10.270 -8.065 4.592 1.00 88.44 248 LEU A O 1
ATOM 1934 N N . PHE A 1 249 ? 8.931 -9.501 5.677 1.00 89.31 249 PHE A N 1
ATOM 1935 C CA . PHE A 1 249 ? 9.040 -8.841 6.974 1.00 89.31 249 PHE A CA 1
ATOM 1936 C C . PHE A 1 249 ? 10.458 -8.947 7.548 1.00 89.31 249 PHE A C 1
ATOM 1938 O O . PHE A 1 249 ? 11.032 -7.939 7.964 1.00 89.31 249 PHE A O 1
ATOM 1945 N N . THR A 1 250 ? 11.065 -10.136 7.514 1.00 88.50 250 THR A N 1
ATOM 1946 C CA . THR A 1 250 ? 12.430 -10.344 8.016 1.00 88.50 250 THR A CA 1
ATOM 1947 C C . THR A 1 250 ? 13.469 -9.587 7.200 1.00 88.50 250 THR A C 1
ATOM 1949 O O . THR A 1 250 ? 14.362 -8.993 7.794 1.00 88.50 250 THR A O 1
ATOM 1952 N N . ALA A 1 251 ? 13.314 -9.491 5.878 1.00 86.62 251 ALA A N 1
ATOM 1953 C CA . ALA A 1 251 ? 14.193 -8.682 5.029 1.00 86.62 251 ALA A CA 1
ATOM 1954 C C . ALA A 1 251 ? 14.143 -7.174 5.337 1.00 86.62 251 ALA A C 1
ATOM 1956 O O . ALA A 1 251 ? 15.065 -6.431 4.995 1.00 86.62 251 ALA A O 1
ATOM 1957 N N . ASN A 1 252 ? 13.066 -6.696 5.967 1.00 84.88 252 ASN A N 1
ATOM 1958 C CA . ASN A 1 252 ? 12.928 -5.295 6.356 1.00 84.88 252 ASN A CA 1
ATOM 1959 C C . ASN A 1 252 ? 13.323 -5.028 7.815 1.00 84.88 252 ASN A C 1
ATOM 1961 O O . ASN A 1 252 ? 13.597 -3.876 8.141 1.00 84.88 252 ASN A O 1
ATOM 1965 N N . LEU A 1 253 ? 13.427 -6.050 8.673 1.00 83.75 253 LEU A N 1
ATOM 1966 C CA . LEU A 1 253 ? 13.821 -5.900 10.082 1.00 83.75 253 LEU A CA 1
ATOM 1967 C C . LEU A 1 253 ? 15.211 -5.267 10.248 1.00 83.75 253 LEU A C 1
ATOM 1969 O O . LEU A 1 253 ? 15.393 -4.438 11.138 1.00 83.75 253 LEU A O 1
ATOM 1973 N N . ASP A 1 254 ? 16.154 -5.562 9.352 1.00 77.25 254 ASP A N 1
ATOM 1974 C CA . ASP A 1 254 ? 17.499 -4.963 9.376 1.00 77.25 254 ASP A CA 1
ATOM 1975 C C . ASP A 1 254 ? 17.465 -3.432 9.208 1.00 77.25 254 ASP A C 1
ATOM 1977 O O . ASP A 1 254 ? 18.353 -2.716 9.673 1.00 77.25 254 ASP A O 1
ATOM 1981 N N . LYS A 1 255 ? 16.400 -2.900 8.592 1.00 74.62 255 LYS A N 1
ATOM 1982 C CA . LYS A 1 255 ? 16.194 -1.462 8.360 1.00 74.62 255 LYS A CA 1
ATOM 1983 C C . LYS A 1 255 ? 15.486 -0.751 9.520 1.00 74.62 255 LYS A C 1
ATOM 1985 O O . LYS A 1 255 ? 15.150 0.433 9.427 1.00 74.62 255 LYS A O 1
ATOM 1990 N N . LEU A 1 256 ? 15.245 -1.446 10.633 1.00 77.38 256 LEU A N 1
ATOM 1991 C CA . LEU A 1 256 ? 14.545 -0.879 11.787 1.00 77.38 256 LEU A CA 1
ATOM 1992 C C . LEU A 1 256 ? 15.337 0.269 12.422 1.00 77.38 256 LEU A C 1
ATOM 1994 O O . LEU A 1 256 ? 14.761 1.307 12.751 1.00 77.38 256 LEU A O 1
ATOM 1998 N N . LEU A 1 257 ? 16.660 0.117 12.506 1.00 69.50 257 LEU A N 1
ATOM 1999 C CA . LEU A 1 257 ? 17.561 1.127 13.069 1.00 69.50 257 LEU A CA 1
ATOM 2000 C C . LEU A 1 257 ? 17.772 2.330 12.138 1.00 69.50 257 LEU A C 1
ATOM 2002 O O . LEU A 1 257 ? 18.008 3.433 12.618 1.00 69.50 257 LEU A O 1
ATOM 2006 N N . SER A 1 258 ? 17.637 2.150 10.822 1.00 71.38 258 SER A N 1
ATOM 2007 C CA . SER A 1 258 ? 17.842 3.203 9.816 1.00 71.38 258 SER A CA 1
ATOM 2008 C C . SER A 1 258 ? 16.583 4.014 9.482 1.00 71.38 258 SER A C 1
ATOM 2010 O O . SER A 1 258 ? 16.637 4.904 8.637 1.00 71.38 258 SER A O 1
ATOM 2012 N N . GLY A 1 259 ? 15.455 3.750 10.153 1.00 74.94 259 GLY A N 1
ATOM 2013 C CA . GLY A 1 259 ? 14.241 4.563 10.011 1.00 74.94 259 GLY A CA 1
ATOM 2014 C C . GLY A 1 259 ? 12.933 3.868 10.384 1.00 74.94 259 GLY A C 1
ATOM 2015 O O . GLY A 1 259 ? 11.953 4.541 10.704 1.00 74.94 259 GLY A O 1
ATOM 2016 N N . GLY A 1 260 ? 12.903 2.533 10.399 1.00 75.44 260 GLY A N 1
ATOM 2017 C CA . GLY A 1 260 ? 11.694 1.761 10.713 1.00 75.44 260 GLY A CA 1
ATOM 2018 C C . GLY A 1 260 ? 11.136 1.934 12.126 1.00 75.44 260 GLY A C 1
ATOM 2019 O O . GLY A 1 260 ? 9.965 1.637 12.364 1.00 75.44 260 GLY A O 1
ATOM 2020 N N . TRP A 1 261 ? 11.927 2.468 13.056 1.00 82.38 261 TRP A N 1
ATOM 2021 C CA . TRP A 1 261 ? 11.462 2.811 14.398 1.00 82.38 261 TRP A CA 1
ATOM 2022 C C . TRP A 1 261 ? 10.356 3.882 14.398 1.00 82.38 261 TRP A C 1
ATOM 2024 O O . TRP A 1 261 ? 9.491 3.853 15.275 1.00 82.38 261 TRP A O 1
ATOM 2034 N N . LEU A 1 262 ? 10.333 4.799 13.418 1.00 84.19 262 LEU A N 1
ATOM 2035 C CA . LEU A 1 262 ? 9.368 5.903 13.391 1.00 84.19 262 LEU A CA 1
ATOM 2036 C C . LEU A 1 262 ? 7.917 5.408 13.275 1.00 84.19 262 LEU A C 1
ATOM 2038 O O . LEU A 1 262 ? 7.133 5.693 14.184 1.00 84.19 262 LEU A O 1
ATOM 2042 N N . PRO A 1 263 ? 7.519 4.644 12.239 1.00 84.50 263 PRO A N 1
ATOM 2043 C CA . PRO A 1 263 ? 6.137 4.181 12.128 1.00 84.50 263 PRO A CA 1
ATOM 2044 C C . PRO A 1 263 ? 5.737 3.233 13.265 1.00 84.50 263 PRO A C 1
ATOM 2046 O O . PRO A 1 263 ? 4.591 3.275 13.711 1.00 84.50 263 PRO A O 1
ATOM 2049 N N . LEU A 1 264 ? 6.672 2.431 13.789 1.00 85.69 264 LEU A N 1
ATOM 2050 C CA . LEU A 1 264 ? 6.420 1.573 14.951 1.00 85.69 264 LEU A CA 1
ATOM 2051 C C . LEU A 1 264 ? 6.153 2.389 16.223 1.00 85.69 264 LEU A C 1
ATOM 2053 O O . LEU A 1 264 ? 5.223 2.081 16.971 1.00 85.69 264 LEU A O 1
ATOM 2057 N N . SER A 1 265 ? 6.924 3.454 16.456 1.00 87.81 265 SER A N 1
ATOM 2058 C CA . SER A 1 265 ? 6.717 4.348 17.600 1.00 87.81 265 SER A CA 1
ATOM 2059 C C . SER A 1 265 ? 5.379 5.084 17.498 1.00 87.81 265 SER A C 1
ATOM 2061 O O . SER A 1 265 ? 4.605 5.076 18.455 1.00 87.81 265 SER A O 1
ATOM 2063 N N . LEU A 1 266 ? 5.040 5.613 16.317 1.00 87.69 266 LEU A N 1
ATOM 2064 C CA . LEU A 1 266 ? 3.760 6.274 16.069 1.00 87.69 266 LEU A CA 1
ATOM 2065 C C . LEU A 1 266 ? 2.582 5.307 16.260 1.00 87.69 266 LEU A C 1
ATOM 2067 O O . LEU A 1 266 ? 1.600 5.649 16.922 1.00 87.69 266 LEU A O 1
ATOM 2071 N N . GLY A 1 267 ? 2.699 4.082 15.738 1.00 88.94 267 GLY A N 1
ATOM 2072 C CA . GLY A 1 267 ? 1.711 3.022 15.934 1.00 88.94 267 GLY A CA 1
ATOM 2073 C C . GLY A 1 267 ? 1.534 2.655 17.408 1.00 88.94 267 GLY A C 1
ATOM 2074 O O . GLY A 1 267 ? 0.405 2.508 17.872 1.00 88.94 267 GLY A O 1
ATOM 2075 N N . THR A 1 268 ? 2.629 2.591 18.168 1.00 90.62 268 THR A N 1
ATOM 2076 C CA . THR A 1 268 ? 2.605 2.316 19.614 1.00 90.62 268 THR A CA 1
ATOM 2077 C C . THR A 1 268 ? 1.908 3.436 20.384 1.00 90.62 268 THR A C 1
ATOM 2079 O O . THR A 1 268 ? 1.039 3.163 21.211 1.00 90.62 268 THR A O 1
ATOM 2082 N N . VAL A 1 269 ? 2.215 4.701 20.081 1.00 92.56 269 VAL A N 1
ATOM 2083 C CA . VAL A 1 269 ? 1.541 5.861 20.689 1.00 92.56 269 VAL A CA 1
ATOM 2084 C C . VAL A 1 269 ? 0.041 5.828 20.393 1.00 92.56 269 VAL A C 1
ATOM 2086 O O . VAL A 1 269 ? -0.772 5.958 21.309 1.00 92.56 269 VAL A O 1
ATOM 2089 N N . MET A 1 270 ? -0.348 5.588 19.139 1.00 90.38 270 MET A N 1
ATOM 2090 C CA . MET A 1 270 ? -1.760 5.463 18.763 1.00 90.38 270 MET A CA 1
ATOM 2091 C C . MET A 1 270 ? -2.448 4.283 19.451 1.00 90.38 270 MET A C 1
ATOM 2093 O O . MET A 1 270 ? -3.574 4.426 19.928 1.00 90.38 270 MET A O 1
ATOM 2097 N N . PHE A 1 271 ? -1.770 3.145 19.584 1.00 92.00 271 PHE A N 1
ATOM 2098 C CA . PHE A 1 271 ? -2.287 1.992 20.314 1.00 92.00 271 PHE A CA 1
ATOM 2099 C C . PHE A 1 271 ? -2.532 2.312 21.797 1.00 92.00 271 PHE A C 1
ATOM 2101 O O . PHE A 1 271 ? -3.592 1.975 22.333 1.00 92.00 271 PHE A O 1
ATOM 2108 N N . ILE A 1 272 ? -1.607 3.019 22.455 1.00 93.75 272 ILE A N 1
ATOM 2109 C CA . ILE A 1 272 ? -1.766 3.470 23.847 1.00 93.75 272 ILE A CA 1
ATOM 2110 C C . ILE A 1 272 ? -2.967 4.413 23.971 1.00 93.75 272 ILE A C 1
ATOM 2112 O O . ILE A 1 272 ? -3.804 4.226 24.854 1.00 93.75 272 ILE A O 1
ATOM 2116 N N . VAL A 1 273 ? -3.105 5.384 23.066 1.00 91.81 273 VAL A N 1
ATOM 2117 C CA . VAL A 1 273 ? -4.249 6.310 23.059 1.00 91.81 273 VAL A CA 1
ATOM 2118 C C . VAL A 1 273 ? -5.568 5.546 22.906 1.00 91.81 273 VAL A C 1
ATOM 2120 O O . VAL A 1 273 ? -6.491 5.745 23.698 1.00 91.81 273 VAL A O 1
ATOM 2123 N N . MET A 1 274 ? -5.651 4.627 21.940 1.00 92.44 274 MET A N 1
ATOM 2124 C CA . MET A 1 274 ? -6.871 3.862 21.661 1.00 92.44 274 MET A CA 1
ATOM 2125 C C . MET A 1 274 ? -7.261 2.918 22.807 1.00 92.44 274 MET A C 1
ATOM 2127 O O . MET A 1 274 ? -8.442 2.786 23.139 1.00 92.44 274 MET A O 1
ATOM 2131 N N . THR A 1 275 ? -6.282 2.250 23.421 1.00 90.69 275 THR A N 1
ATOM 2132 C CA . THR A 1 275 ? -6.516 1.337 24.553 1.00 90.69 275 THR A CA 1
ATOM 2133 C C . THR A 1 275 ? -6.890 2.091 25.826 1.00 90.69 275 THR A C 1
ATOM 2135 O O . THR A 1 275 ? -7.843 1.693 26.502 1.00 90.69 275 THR A O 1
ATOM 2138 N N . THR A 1 276 ? -6.223 3.214 26.105 1.00 91.44 276 THR A N 1
ATOM 2139 C CA . THR A 1 276 ? -6.556 4.105 27.227 1.00 91.44 276 THR A CA 1
ATOM 2140 C C . THR A 1 276 ? -7.976 4.638 27.076 1.00 91.44 276 THR A C 1
ATOM 2142 O O . THR A 1 276 ? -8.787 4.495 27.990 1.00 91.44 276 THR A O 1
ATOM 2145 N N . TRP A 1 277 ? -8.329 5.159 25.897 1.00 91.50 277 TRP A N 1
ATOM 2146 C CA . TRP A 1 277 ? -9.667 5.696 25.650 1.00 91.50 277 TRP A CA 1
ATOM 2147 C C . TRP A 1 277 ? -10.761 4.636 25.800 1.00 91.50 277 TRP A C 1
ATOM 2149 O O . TRP A 1 277 ? -11.775 4.869 26.459 1.00 91.50 277 TRP A O 1
ATOM 2159 N N . LYS A 1 278 ? -10.549 3.442 25.232 1.00 88.88 278 LYS A N 1
ATOM 2160 C CA . LYS A 1 278 ? -11.499 2.331 25.356 1.00 88.88 278 LYS A CA 1
ATOM 2161 C C . LYS A 1 278 ? -11.690 1.909 26.815 1.00 88.88 278 LYS A C 1
ATOM 2163 O O . LYS A 1 278 ? -12.829 1.695 27.233 1.00 88.88 278 LYS A O 1
ATOM 2168 N N . SER A 1 279 ? -10.601 1.799 27.580 1.00 86.25 279 SER A N 1
ATOM 2169 C CA . SER A 1 279 ? -10.642 1.455 29.007 1.00 86.25 279 SER A CA 1
ATOM 2170 C C . SER A 1 279 ? -11.421 2.499 29.806 1.00 86.25 279 SER A C 1
ATOM 2172 O O . SER A 1 279 ? -12.359 2.149 30.523 1.00 86.25 279 SER A O 1
ATOM 2174 N N . GLU A 1 280 ? -11.094 3.782 29.645 1.00 88.38 280 GLU A N 1
ATOM 2175 C CA . GLU A 1 280 ? -11.754 4.860 30.386 1.00 88.38 280 GLU A CA 1
ATOM 2176 C C . GLU A 1 280 ? -13.224 5.015 29.994 1.00 88.38 280 GLU A C 1
ATOM 2178 O O . GLU A 1 280 ? -14.085 5.128 30.866 1.00 88.38 280 GLU A O 1
ATOM 2183 N N . ARG A 1 281 ? -13.562 4.900 28.705 1.00 84.06 281 ARG A N 1
ATOM 2184 C CA . ARG A 1 281 ? -14.962 4.883 28.259 1.00 84.06 281 ARG A CA 1
ATOM 2185 C C . ARG A 1 281 ? -15.737 3.726 28.889 1.00 84.06 281 ARG A C 1
ATOM 2187 O O . ARG A 1 281 ? -16.871 3.923 29.319 1.00 84.06 281 ARG A O 1
ATOM 2194 N N . PHE A 1 282 ? -15.152 2.531 28.951 1.00 83.44 282 PHE A N 1
ATOM 2195 C CA . PHE A 1 282 ? -15.803 1.378 29.574 1.00 83.44 282 PHE A CA 1
ATOM 2196 C C . PHE A 1 282 ? -15.992 1.581 31.085 1.00 83.44 282 PHE A C 1
ATOM 2198 O O . PHE A 1 282 ? -17.062 1.281 31.616 1.00 83.44 282 PHE A O 1
ATOM 2205 N N . ARG A 1 283 ? -15.000 2.166 31.772 1.00 80.94 283 ARG A N 1
ATOM 2206 C CA . ARG A 1 283 ? -15.101 2.541 33.194 1.00 80.94 283 ARG A CA 1
ATOM 2207 C C . ARG A 1 283 ? -16.189 3.585 33.437 1.00 80.94 283 ARG A C 1
ATOM 2209 O O . ARG A 1 283 ? -16.962 3.434 34.378 1.00 80.94 283 ARG A O 1
ATOM 2216 N N . LEU A 1 284 ? -16.285 4.607 32.588 1.00 82.62 284 LEU A N 1
ATOM 2217 C CA . LEU A 1 284 ? -17.330 5.631 32.664 1.00 82.62 284 LEU A CA 1
ATOM 2218 C C . LEU A 1 284 ? -18.721 5.027 32.449 1.00 82.62 284 LEU A C 1
ATOM 2220 O O . LEU A 1 284 ? -19.610 5.255 33.265 1.00 82.62 284 LEU A O 1
ATOM 2224 N N . LEU A 1 285 ? -18.900 4.204 31.411 1.00 80.38 285 LEU A N 1
ATOM 2225 C CA . LEU A 1 285 ? -20.175 3.528 31.140 1.00 80.38 285 LEU A CA 1
ATOM 2226 C C . LEU A 1 285 ? -20.601 2.611 32.293 1.00 80.38 285 LEU A C 1
ATOM 2228 O O . LEU A 1 285 ? -21.783 2.576 32.640 1.00 80.38 285 LEU A O 1
ATOM 2232 N N . ARG A 1 286 ? -19.643 1.910 32.911 1.00 80.00 286 ARG A N 1
ATOM 2233 C CA . ARG A 1 286 ? -19.884 1.082 34.095 1.00 80.00 286 ARG A CA 1
ATOM 2234 C C . ARG A 1 286 ? -20.288 1.922 35.306 1.00 80.00 286 ARG A C 1
ATOM 2236 O O . ARG A 1 286 ? -21.286 1.602 35.937 1.00 80.00 286 ARG A O 1
ATOM 2243 N N . ARG A 1 287 ? -19.593 3.033 35.580 1.00 77.12 287 ARG A N 1
ATOM 2244 C CA . ARG A 1 287 ? -19.964 3.964 36.663 1.00 77.12 287 ARG A CA 1
ATOM 2245 C C . ARG A 1 287 ? -21.350 4.568 36.457 1.00 77.12 287 ARG A C 1
ATOM 2247 O O . ARG A 1 287 ? -22.084 4.706 37.428 1.00 77.12 287 ARG A O 1
ATOM 2254 N N . MET A 1 288 ? -21.718 4.902 35.220 1.00 70.62 288 MET A N 1
ATOM 2255 C CA . MET A 1 288 ? -23.061 5.398 34.899 1.00 70.62 288 MET A CA 1
ATOM 2256 C C . MET A 1 288 ? -24.143 4.333 35.125 1.00 70.62 288 MET A C 1
ATOM 2258 O O . MET A 1 288 ? -25.221 4.680 35.590 1.00 70.62 288 MET A O 1
ATOM 2262 N N . HIS A 1 289 ? -23.859 3.055 34.843 1.00 67.19 289 HIS A N 1
ATOM 2263 C CA . HIS A 1 289 ? -24.774 1.950 35.161 1.00 67.19 289 HIS A CA 1
ATOM 2264 C C . HIS A 1 289 ? -24.865 1.677 36.667 1.00 67.19 289 HIS A C 1
ATOM 2266 O O . HIS A 1 289 ? -25.956 1.454 37.176 1.00 67.19 289 HIS A O 1
ATOM 2272 N N . GLU A 1 290 ? -23.746 1.733 37.392 1.00 65.12 290 GLU A N 1
ATOM 2273 C CA . GLU A 1 290 ? -23.715 1.545 38.851 1.00 65.12 290 GLU A CA 1
ATOM 2274 C C . GLU A 1 290 ? -24.415 2.701 39.598 1.00 65.12 290 GLU A C 1
ATOM 2276 O O . GLU A 1 290 ? -25.036 2.475 40.629 1.00 65.12 290 GLU A O 1
ATOM 2281 N N . HIS A 1 291 ? -24.406 3.922 39.046 1.00 56.16 291 HIS A N 1
ATOM 2282 C CA . HIS A 1 291 ? -25.213 5.059 39.523 1.00 56.16 291 HIS A CA 1
ATOM 2283 C C . HIS A 1 291 ? -26.596 5.142 38.841 1.00 56.16 291 HIS A C 1
ATOM 2285 O O . HIS A 1 291 ? -27.304 6.142 38.980 1.00 56.16 291 HIS A O 1
ATOM 2291 N N . GLY A 1 292 ? -27.007 4.084 38.131 1.00 51.88 292 GLY A N 1
ATOM 2292 C CA . GLY A 1 292 ? -28.302 3.934 37.457 1.00 51.88 292 GLY A CA 1
ATOM 2293 C C . GLY A 1 292 ? -29.522 3.901 38.387 1.00 51.88 292 GLY A C 1
ATOM 2294 O O . GLY A 1 292 ? -30.645 3.812 37.899 1.00 51.88 292 GLY A O 1
ATOM 2295 N N . ASN A 1 293 ? -29.335 4.088 39.699 1.00 51.28 293 ASN A N 1
ATOM 2296 C CA . ASN A 1 293 ? -30.400 4.445 40.647 1.00 51.28 293 ASN A CA 1
ATOM 2297 C C . ASN A 1 293 ? -31.046 5.809 40.328 1.00 51.28 293 ASN A C 1
ATOM 2299 O O . ASN A 1 293 ? -31.981 6.232 41.006 1.00 51.28 293 ASN A O 1
ATOM 2303 N N . SER A 1 294 ? -30.568 6.517 39.298 1.00 56.75 294 SER A N 1
ATOM 2304 C CA . SER A 1 294 ? -31.149 7.776 38.855 1.00 56.75 294 SER A CA 1
ATOM 2305 C C . SER A 1 294 ? -32.550 7.627 38.282 1.00 56.75 294 SER A C 1
ATOM 2307 O O . SER A 1 294 ? -33.258 8.615 38.325 1.00 56.75 294 SER A O 1
ATOM 2309 N N . LEU A 1 295 ? -33.003 6.466 37.789 1.00 59.28 295 LEU A N 1
ATOM 2310 C CA . LEU A 1 295 ? -34.384 6.375 37.298 1.00 59.28 295 LEU A CA 1
ATOM 2311 C C . LEU A 1 295 ? -35.381 6.425 38.462 1.00 59.28 295 LEU A C 1
ATOM 2313 O O . LEU A 1 295 ? -36.288 7.247 38.441 1.00 59.28 295 LEU A O 1
ATOM 2317 N N . GLU A 1 296 ? -35.164 5.632 39.513 1.00 61.16 296 GLU A N 1
ATOM 2318 C CA . GLU A 1 296 ? -35.987 5.663 40.730 1.00 61.16 296 GLU A CA 1
ATOM 2319 C C . GLU A 1 296 ? -35.811 6.975 41.500 1.00 61.16 296 GLU A C 1
ATOM 2321 O O . GLU A 1 296 ? -36.797 7.570 41.921 1.00 61.16 296 GLU A O 1
ATOM 2326 N N . ALA A 1 297 ? -34.583 7.492 41.617 1.00 63.28 297 ALA A N 1
ATOM 2327 C CA . ALA A 1 297 ? -34.342 8.785 42.257 1.00 63.28 297 ALA A CA 1
ATOM 2328 C C . ALA A 1 297 ? -34.903 9.967 41.442 1.00 63.28 297 ALA A C 1
ATOM 2330 O O . ALA A 1 297 ? -35.348 10.954 42.024 1.00 63.28 297 ALA A O 1
ATOM 2331 N N . MET A 1 298 ? -34.919 9.887 40.106 1.00 62.94 298 MET A N 1
ATOM 2332 C CA . MET A 1 298 ? -35.538 10.887 39.228 1.00 62.94 298 MET A CA 1
ATOM 2333 C C . MET A 1 298 ? -37.059 10.791 39.277 1.00 62.94 298 MET A C 1
ATOM 2335 O O . MET A 1 298 ? -37.698 11.833 39.334 1.00 62.94 298 MET A O 1
ATOM 2339 N N . ILE A 1 299 ? -37.637 9.585 39.313 1.00 68.75 299 ILE A N 1
ATOM 2340 C CA . ILE A 1 299 ? -39.077 9.387 39.534 1.00 68.75 299 ILE A CA 1
ATOM 2341 C C . ILE A 1 299 ? -39.466 9.954 40.903 1.00 68.75 299 ILE A C 1
ATOM 2343 O O . ILE A 1 299 ? -40.349 10.800 40.967 1.00 68.75 299 ILE A O 1
ATOM 2347 N N . ALA A 1 300 ? -38.739 9.610 41.968 1.00 69.12 300 ALA A N 1
ATOM 2348 C CA . ALA A 1 300 ? -38.985 10.133 43.310 1.00 69.12 300 ALA A CA 1
ATOM 2349 C C . ALA A 1 300 ? -38.813 11.663 43.389 1.00 69.12 300 ALA A C 1
ATOM 2351 O O . ALA A 1 300 ? -39.571 12.341 44.078 1.00 69.12 300 ALA A O 1
ATOM 2352 N N . SER A 1 301 ? -37.842 12.236 42.671 1.00 67.94 301 SER A N 1
ATOM 2353 C CA . SER A 1 301 ? -37.651 13.692 42.587 1.00 67.94 301 SER A CA 1
ATOM 2354 C C . SER A 1 301 ? -38.769 14.383 41.789 1.00 67.94 301 SER A C 1
ATOM 2356 O O . SER A 1 301 ? -39.233 15.449 42.188 1.00 67.94 301 SER A O 1
ATOM 2358 N N . LEU A 1 302 ? -39.258 13.759 40.710 1.00 70.75 302 LEU A N 1
ATOM 2359 C CA . LEU A 1 302 ? -40.391 14.240 39.907 1.00 70.75 302 LEU A CA 1
ATOM 2360 C C . LEU A 1 302 ? -41.733 14.118 40.646 1.00 70.75 302 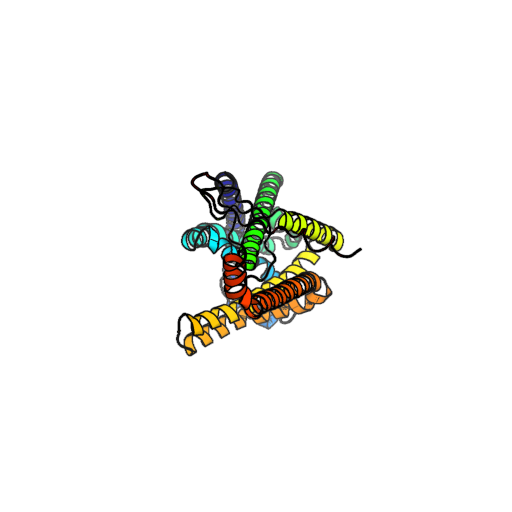LEU A C 1
ATOM 2362 O O . LEU A 1 302 ? -42.600 14.968 40.455 1.00 70.75 302 LEU A O 1
ATOM 2366 N N . GLU A 1 303 ? -41.902 13.103 41.496 1.00 72.69 303 GLU A N 1
ATOM 2367 C CA . GLU A 1 303 ? -43.058 12.969 42.394 1.00 72.69 303 GLU A CA 1
ATOM 2368 C C . GLU A 1 303 ? -43.035 14.021 43.508 1.00 72.69 303 GLU A C 1
ATOM 2370 O O . GLU A 1 303 ? -44.075 14.581 43.855 1.00 72.69 303 GLU A O 1
ATOM 2375 N N . LYS A 1 304 ? -41.850 14.325 44.052 1.00 71.31 304 LYS A N 1
ATOM 2376 C CA . LYS A 1 304 ? -41.680 15.294 45.145 1.00 71.31 304 LYS A CA 1
ATOM 2377 C C . LYS A 1 304 ? -41.742 16.751 44.670 1.00 71.31 304 LYS A C 1
ATOM 2379 O O . LYS A 1 304 ? -42.192 17.612 45.422 1.00 71.31 304 LYS A O 1
ATOM 2384 N N . SER A 1 305 ? -41.322 17.010 43.432 1.00 69.19 305 SER A N 1
ATOM 2385 C CA . SER A 1 305 ? -41.299 18.332 42.799 1.00 69.19 305 SER A CA 1
ATOM 2386 C C . SER A 1 305 ? -41.780 18.230 41.345 1.00 69.19 305 SER A C 1
ATOM 2388 O O . SER A 1 305 ? -40.955 18.129 40.429 1.00 69.19 305 SER A O 1
ATOM 2390 N N . PRO A 1 306 ? -43.103 18.253 41.094 1.00 68.00 306 PRO A N 1
ATOM 2391 C CA . PRO A 1 306 ? -43.628 18.164 39.739 1.00 68.00 306 PRO A CA 1
ATOM 2392 C C . PRO A 1 306 ? -43.143 19.355 38.892 1.00 68.00 306 PRO A C 1
ATOM 2394 O O . PRO A 1 306 ? -43.194 20.501 39.351 1.00 68.00 306 PRO A O 1
ATOM 2397 N N . PRO A 1 307 ? -42.668 19.124 37.653 1.00 65.81 307 PRO A N 1
ATOM 2398 C CA . PRO A 1 307 ? -42.149 20.192 36.811 1.00 65.81 307 PRO A CA 1
ATOM 2399 C C . PRO A 1 307 ? -43.253 21.192 36.459 1.00 65.81 307 PRO A C 1
ATOM 2401 O O . PRO A 1 307 ? -44.379 20.812 36.126 1.00 65.81 307 PRO A O 1
ATOM 2404 N N . VAL A 1 308 ? -42.914 22.483 36.509 1.00 65.50 308 VAL A N 1
ATOM 2405 C CA . VAL A 1 308 ? -43.817 23.583 36.148 1.00 65.50 308 VAL A CA 1
ATOM 2406 C C . VAL A 1 308 ? -44.250 23.410 34.693 1.00 65.50 308 VAL A C 1
ATOM 2408 O O . VAL A 1 308 ? -43.444 23.526 33.769 1.00 65.50 308 VAL A O 1
ATOM 2411 N N . ARG A 1 309 ? -45.535 23.112 34.483 1.00 61.78 309 ARG A N 1
ATOM 2412 C CA . ARG A 1 309 ? -46.124 23.026 33.146 1.00 61.78 309 ARG A CA 1
ATOM 2413 C C . ARG A 1 309 ? -46.388 24.436 32.637 1.00 61.78 309 ARG A C 1
ATOM 2415 O O . ARG A 1 309 ? -47.282 25.119 33.128 1.00 61.78 309 ARG A O 1
ATOM 2422 N N . VAL A 1 310 ? -45.606 24.864 31.654 1.00 62.38 310 VAL A N 1
ATOM 2423 C CA . VAL A 1 310 ? -45.845 26.122 30.941 1.00 62.38 310 VAL A CA 1
ATOM 2424 C C . VAL A 1 310 ? -46.906 25.863 29.860 1.00 62.38 310 VAL A C 1
ATOM 2426 O O . VAL A 1 310 ? -46.781 24.868 29.144 1.00 62.38 310 VAL A O 1
ATOM 2429 N N . PRO A 1 311 ? -47.956 26.694 29.723 1.00 42.69 311 PRO A N 1
ATOM 2430 C CA . PRO A 1 311 ? -48.953 26.524 28.669 1.00 42.69 311 PRO A CA 1
ATOM 2431 C C . PRO A 1 311 ? -48.314 26.760 27.294 1.00 42.69 311 PRO A C 1
ATOM 2433 O O . PRO A 1 311 ? -47.962 27.884 26.945 1.00 42.69 311 PRO A O 1
ATOM 2436 N N . GLY A 1 312 ? -48.136 25.688 26.526 1.00 57.44 312 GLY A N 1
ATOM 2437 C CA . GLY A 1 312 ? -47.547 25.717 25.191 1.00 57.44 312 GLY A CA 1
ATOM 2438 C C . GLY A 1 312 ? -47.322 24.297 24.694 1.00 57.44 312 GLY A C 1
ATOM 2439 O O . GLY A 1 312 ? -46.542 23.540 25.266 1.00 57.44 312 GLY A O 1
ATOM 2440 N N . ASP A 1 313 ? -48.055 23.911 23.658 1.00 53.03 313 ASP A N 1
ATOM 2441 C CA . ASP A 1 313 ? -47.976 22.575 23.090 1.00 53.03 313 ASP A CA 1
ATOM 2442 C C . ASP A 1 313 ? -46.630 22.388 22.367 1.00 53.03 313 ASP A C 1
ATOM 2444 O O . ASP A 1 313 ? -46.292 23.165 21.473 1.00 53.03 313 ASP A O 1
ATOM 2448 N N . ARG A 1 314 ? -45.931 21.293 22.707 1.00 45.16 314 ARG A N 1
ATOM 2449 C CA . ARG A 1 314 ? -44.762 20.692 22.018 1.00 45.16 314 ARG A CA 1
ATOM 2450 C C . ARG A 1 314 ? -43.363 21.164 22.438 1.00 45.16 314 ARG A C 1
ATOM 2452 O O . ARG A 1 314 ? -42.643 21.802 21.677 1.00 45.16 314 ARG A O 1
ATOM 2459 N N . GLY A 1 315 ? -42.901 20.661 23.583 1.00 54.09 315 GLY A N 1
ATOM 2460 C CA . GLY A 1 315 ? -41.467 20.462 23.826 1.00 54.09 315 GLY A CA 1
ATOM 2461 C C . GLY A 1 315 ? -41.130 20.105 25.272 1.00 54.09 315 GLY A C 1
ATOM 2462 O O . GLY A 1 315 ? -41.451 20.860 26.182 1.00 54.09 315 GLY A O 1
ATOM 2463 N N . VAL A 1 316 ? -40.450 18.974 25.489 1.00 53.41 316 VAL A N 1
ATOM 2464 C CA . VAL A 1 316 ? -39.799 18.652 26.771 1.00 53.41 316 VAL A CA 1
ATOM 2465 C C . VAL A 1 316 ? -38.314 18.963 26.619 1.00 53.41 316 VAL A C 1
ATOM 2467 O O . VAL A 1 316 ? -37.611 18.279 25.877 1.00 53.41 316 VAL A O 1
ATOM 2470 N N . TYR A 1 317 ? -37.836 19.999 27.307 1.00 47.25 317 TYR A N 1
ATOM 2471 C CA . TYR A 1 317 ? -36.425 20.381 27.323 1.00 47.25 317 TYR A CA 1
ATOM 2472 C C . TYR A 1 317 ? -35.811 19.992 28.667 1.00 47.25 317 TYR A C 1
ATOM 2474 O O . TYR A 1 317 ? -36.154 20.555 29.704 1.00 47.25 317 TYR A O 1
ATOM 2482 N N . VAL A 1 318 ? -34.900 19.017 28.659 1.00 48.75 318 VAL A N 1
ATOM 2483 C CA . VAL A 1 318 ? -34.148 18.621 29.857 1.00 48.75 318 VAL A CA 1
ATOM 2484 C C . VAL A 1 318 ? -32.962 19.570 30.007 1.00 48.75 318 VAL A C 1
ATOM 2486 O O . VAL A 1 318 ? -31.933 19.400 29.355 1.00 48.75 318 VAL A O 1
ATOM 2489 N N . THR A 1 319 ? -33.099 20.598 30.842 1.00 39.91 319 THR A N 1
ATOM 2490 C CA . THR A 1 319 ? -31.984 21.488 31.189 1.00 39.91 319 THR A CA 1
ATOM 2491 C C . THR A 1 319 ? -31.402 21.071 32.534 1.00 39.91 319 THR A C 1
ATOM 2493 O O . THR A 1 319 ? -32.080 21.153 33.558 1.00 39.91 319 THR A O 1
ATOM 2496 N N . CYS A 1 320 ? -30.141 20.643 32.557 1.00 36.88 320 CYS A N 1
ATOM 2497 C CA . CYS A 1 320 ? -29.430 20.369 33.802 1.00 36.88 320 CYS A CA 1
ATOM 2498 C C . CYS A 1 320 ? -29.023 21.709 34.437 1.00 36.88 320 CYS A C 1
ATOM 2500 O O . CYS A 1 320 ? -27.990 22.275 34.084 1.00 36.88 320 CYS A O 1
ATOM 2502 N N . ASN A 1 321 ? -29.850 22.266 35.325 1.00 35.53 321 ASN A N 1
ATOM 2503 C CA . ASN A 1 321 ? -29.492 23.488 36.043 1.00 35.53 321 ASN A CA 1
ATOM 2504 C C . ASN A 1 321 ? -28.631 23.130 37.265 1.00 35.53 321 ASN A C 1
ATOM 2506 O O . ASN A 1 321 ? -29.135 22.651 38.275 1.00 35.53 321 ASN A O 1
ATOM 2510 N N . GLN A 1 322 ? -27.319 23.338 37.156 1.00 38.66 322 GLN A N 1
ATOM 2511 C CA . GLN A 1 322 ? -26.322 23.028 38.191 1.00 38.66 322 GLN A CA 1
ATOM 2512 C C . GLN A 1 322 ? -26.052 24.199 39.162 1.00 38.66 322 GLN A C 1
ATOM 2514 O O . GLN A 1 322 ? -24.988 24.269 39.771 1.00 38.66 322 GLN A O 1
ATOM 2519 N N . ARG A 1 323 ? -26.986 25.147 39.327 1.00 31.47 323 ARG A N 1
ATOM 2520 C CA . ARG A 1 323 ? -26.843 26.273 40.269 1.00 31.47 323 ARG A CA 1
ATOM 2521 C C . ARG A 1 323 ? -27.925 26.247 41.341 1.00 31.47 323 ARG A C 1
ATOM 2523 O O . ARG A 1 323 ? -28.907 26.958 41.209 1.00 31.47 323 ARG A O 1
ATOM 2530 N N . HIS A 1 324 ? -27.745 25.445 42.391 1.00 34.06 324 HIS A N 1
ATOM 2531 C CA . HIS A 1 324 ? -28.450 25.648 43.670 1.00 34.06 324 HIS A CA 1
ATOM 2532 C C . HIS A 1 324 ? -27.756 24.967 44.869 1.00 34.06 324 HIS A C 1
ATOM 2534 O O . HIS A 1 324 ? -28.413 24.557 45.816 1.00 34.06 324 HIS A O 1
ATOM 2540 N N . SER A 1 325 ? -26.422 24.836 44.853 1.00 32.12 325 SER A N 1
ATOM 2541 C CA . SER A 1 325 ? -25.657 24.242 45.966 1.00 32.12 325 SER A CA 1
ATOM 2542 C C . SER A 1 325 ? -24.823 25.239 46.782 1.00 32.12 325 SER A C 1
ATOM 2544 O O . SER A 1 325 ? -23.988 24.812 47.569 1.00 32.12 325 SER A O 1
ATOM 2546 N N . LEU A 1 326 ? -25.006 26.552 46.615 1.00 32.03 326 LEU A N 1
ATOM 2547 C CA . LEU A 1 326 ? -24.275 27.578 47.370 1.00 32.03 326 LEU A CA 1
ATOM 2548 C C . LEU A 1 326 ? -25.192 28.791 47.582 1.00 32.03 326 LEU A C 1
ATOM 2550 O O . LEU A 1 326 ? -25.378 29.549 46.637 1.00 32.03 326 LEU A O 1
ATOM 2554 N N . CYS A 1 327 ? -25.798 28.894 48.771 1.00 31.61 327 CYS A N 1
ATOM 2555 C CA . CYS A 1 327 ? -26.409 30.075 49.424 1.00 31.61 327 CYS A CA 1
ATOM 2556 C C . CYS A 1 327 ? -27.668 29.671 50.210 1.00 31.61 327 CYS A C 1
ATOM 2558 O O . CYS A 1 327 ? -28.784 29.975 49.803 1.00 31.61 327 CYS A O 1
ATOM 2560 N N . ALA A 1 328 ? -27.476 28.973 51.327 1.00 30.75 328 ALA A N 1
ATOM 2561 C CA . ALA A 1 328 ? -28.387 28.971 52.471 1.00 30.75 328 ALA A CA 1
ATOM 2562 C C . ALA A 1 328 ? -27.646 28.294 53.630 1.00 30.75 328 ALA A C 1
ATOM 2564 O O . ALA A 1 328 ? -27.860 27.117 53.864 1.00 30.75 328 ALA A O 1
ATOM 2565 N N . ASP A 1 329 ? -26.672 29.006 54.202 1.00 33.84 329 ASP A N 1
ATOM 2566 C CA . ASP A 1 329 ? -26.146 28.828 55.565 1.00 33.84 329 ASP A CA 1
ATOM 2567 C C . ASP A 1 329 ? -25.037 29.876 55.778 1.00 33.84 329 ASP A C 1
ATOM 2569 O O . ASP A 1 329 ? -23.861 29.611 55.520 1.00 33.84 329 ASP A O 1
ATOM 2573 N N . ALA A 1 330 ? -25.462 31.097 56.130 1.00 31.95 330 ALA A N 1
ATOM 2574 C CA . ALA A 1 330 ? -24.762 32.142 56.898 1.00 31.95 330 ALA A CA 1
ATOM 2575 C C . ALA A 1 330 ? -25.520 33.469 56.761 1.00 31.95 330 ALA A C 1
ATOM 2577 O O . ALA A 1 330 ? -25.631 33.963 55.613 1.00 31.95 330 ALA A O 1
#

Secondary structure (DSSP, 8-state):
-HHHHHHHHHHHHHHHHHHHHHHHHHH-GGGGGGGSTHHHHHHHHHHTHHHHHHHHHHHHHHTTHHHHHHTHHHH-HHHHHHHIIIIIHHHHHHHHHHHHHHHHH-GGGGGSHHHHTS-GGGHHHHHHHHHHHHHHHHHHHHHHHHHHHHHHHHTTSS-----EES-SS-TT-EE-HHHHHHHHHHHHHHHHHH-SHHHHHHHHHHHHHHHHHHHHHHHHHHHHHTS---HHHHHHHHHHHHHHHHHHHHHHHTTIIIIIHHHHHHHHHHHHHHHHHHHHHHHHHHHHHHTTTHHHHHHHHHHHS-----S-SS----------SSSS--